Protein AF-A0A067MX50-F1 (afdb_monomer_lite)

Secondary structure (DSSP, 8-state):
--HHHHHHHHHHHHHHHTT--EEEEHHHHHHHTT--PPPSEEEEEESS--S-HHHHHHHHHHH-TTEEEEE-SSTT---EEEEEEEETTEEEEEEEE-TTGGGPPP--GGG-EEETTEEE--HHHHHHHHHHHHHHHHT-SSHHHHHHHHHHHHHHHHHHHHHHHTT--GGG-TTS-HHHHHHHHHHHHHHHHH-GGGHHHHHHTT---PPPP----------PPPS-------S--------------------------------------------------------------PPPPPP---PPPPP---------------------SHHHHHHHSS-----

Sequence (347 aa):
MDEVSYVARAAVAALSALGYDSCLVGGYACRLYGNSRTPEDVDIVVLNAHCSQEVIKARLVVQDSDFYLVPSKKLFATYKVLWYRLSPYKSCKVDLLQPGIMNIPDISTIHIRHIAGLPLMPFSIVLLLKLQAWTDHQIATESHLRMKQYTDSADIDRLLPLACGRNMKPCEEAYIPESFISAAKDRVRQYVTRFPTSAEHWRALGFDVPVPAPQPSIRVRVSRPAASVQATTAALSRLSVKESAQSSTKASASKGGARVLAVGAQGTKTASSSSGTPTTTKPAASVQAQMRKTRPRLKKPATAGGSPTKPTTAQKSPVVRTTSQGGNKTPTAGRLRELLQQGLLYE

Foldseek 3Di:
DDPQVVVLVLVCVLCVVVVWDKAWAPPVLLVLLPDPDDDQATEMETQPDPDDPQVSLVSSCVSDVQKDWADDPDPPDPDTWIWGHPDPVDIGTYHYHYDPVLPQHRFDQVQFDAGPNGTHDDLLSRLLSLLSQLVCLCPDPDVVSVVCNVVSLSSNVRSLVSCLVVQAASVPPVRGDVVSVVVSLVSVQVSCVVVVVSQVSCVSNVHDYDNPDPDPPPPPVPPDPPPDDDDDDPDDPDDDDDDDDDDDDDDDDDDDDDDDDDDDDDDDDDDDDDDDDDDDDDDDDDDDDDDDDDDDDDDDDDDDDDDDDDDDDDDDDDDDDDDDDDDDDDDDPPPVVVVVVPPPDDD

Radius of gyration: 32.7 Å; chains: 1; bounding box: 119×76×68 Å

Structure (mmCIF, N/CA/C/O backbone):
data_AF-A0A067MX50-F1
#
_entry.id   AF-A0A067MX50-F1
#
loop_
_atom_site.group_PDB
_atom_site.id
_atom_site.type_symbol
_atom_site.label_atom_id
_atom_site.label_alt_id
_atom_site.label_comp_id
_atom_site.label_asym_id
_atom_site.label_entity_id
_atom_site.label_seq_id
_atom_site.pdbx_PDB_ins_code
_atom_site.Cartn_x
_atom_site.Cartn_y
_atom_site.Cartn_z
_atom_site.occupancy
_atom_site.B_iso_or_equiv
_atom_site.auth_seq_id
_atom_site.auth_comp_id
_atom_site.auth_asym_id
_atom_site.auth_atom_id
_atom_site.pdbx_PDB_model_num
ATOM 1 N N . MET A 1 1 ? 4.112 -17.008 14.728 1.00 69.44 1 MET A N 1
ATOM 2 C CA . MET A 1 1 ? 3.333 -16.128 13.832 1.00 69.44 1 MET A CA 1
ATOM 3 C C . MET A 1 1 ? 3.825 -14.712 14.056 1.00 69.44 1 MET A C 1
ATOM 5 O O . MET A 1 1 ? 3.957 -14.354 15.218 1.00 69.44 1 MET A O 1
ATOM 9 N N . ASP A 1 2 ? 4.188 -13.959 13.012 1.00 93.56 2 ASP A N 1
ATOM 10 C CA . ASP A 1 2 ? 4.596 -12.561 13.216 1.00 93.56 2 ASP A CA 1
ATOM 11 C C . ASP A 1 2 ? 3.387 -11.678 13.569 1.00 93.56 2 ASP A C 1
ATOM 13 O O . ASP A 1 2 ? 2.246 -12.002 13.235 1.00 93.56 2 ASP A O 1
ATOM 17 N N . GLU A 1 3 ? 3.628 -10.599 14.310 1.00 96.44 3 GLU A N 1
ATOM 18 C CA . GLU A 1 3 ? 2.567 -9.761 14.886 1.00 96.44 3 GLU A CA 1
ATOM 19 C C . GLU A 1 3 ? 1.724 -9.063 13.818 1.00 96.44 3 GLU A C 1
ATOM 21 O O . GLU A 1 3 ? 0.511 -8.941 13.975 1.00 96.44 3 GLU A O 1
ATOM 26 N N . VAL A 1 4 ? 2.341 -8.659 12.704 1.00 97.38 4 VAL A N 1
ATOM 27 C CA . VAL A 1 4 ? 1.619 -8.052 11.579 1.00 97.38 4 VAL A CA 1
ATOM 28 C C . VAL A 1 4 ? 0.689 -9.076 10.929 1.00 97.38 4 VAL A C 1
ATOM 30 O O . VAL A 1 4 ? -0.443 -8.749 10.591 1.00 97.38 4 VAL A O 1
ATOM 33 N N . SER A 1 5 ? 1.102 -10.345 10.837 1.00 97.75 5 SER A N 1
ATOM 34 C CA . SER A 1 5 ? 0.233 -11.439 10.395 1.00 97.75 5 SER A CA 1
ATOM 35 C C . SER A 1 5 ? -0.971 -11.652 11.299 1.00 97.75 5 SER A C 1
ATOM 37 O O . SER A 1 5 ? -2.053 -11.980 10.806 1.00 97.75 5 SER A O 1
ATOM 39 N N . TYR A 1 6 ? -0.785 -11.495 12.610 1.00 97.94 6 TYR A N 1
ATOM 40 C CA . TYR A 1 6 ? -1.877 -11.580 13.572 1.00 97.94 6 TYR A CA 1
ATOM 41 C C . TYR A 1 6 ? -2.864 -10.423 13.373 1.00 97.94 6 TYR A C 1
ATOM 43 O O . TYR A 1 6 ? -4.051 -10.666 13.163 1.00 97.94 6 TYR A O 1
ATOM 51 N N . VAL A 1 7 ? -2.364 -9.183 13.314 1.00 98.56 7 VAL A N 1
ATOM 52 C CA . VAL A 1 7 ? -3.191 -7.981 13.096 1.00 98.56 7 VAL A CA 1
ATOM 53 C C . VAL A 1 7 ? -3.932 -8.039 11.762 1.00 98.56 7 VAL A C 1
ATOM 55 O O . VAL A 1 7 ? -5.121 -7.740 11.710 1.00 98.56 7 VAL A O 1
ATOM 58 N N . ALA A 1 8 ? -3.270 -8.476 10.688 1.00 98.62 8 ALA A N 1
ATOM 59 C CA . ALA A 1 8 ? -3.891 -8.613 9.374 1.00 98.62 8 ALA A CA 1
ATOM 60 C C . ALA A 1 8 ? -5.081 -9.583 9.399 1.00 98.62 8 ALA A C 1
ATOM 62 O O . ALA A 1 8 ? -6.127 -9.286 8.826 1.00 98.62 8 ALA A O 1
ATOM 63 N N . ARG A 1 9 ? -4.957 -10.721 10.096 1.00 98.62 9 ARG A N 1
ATOM 64 C CA . ARG A 1 9 ? -6.064 -11.680 10.244 1.00 98.62 9 ARG A CA 1
ATOM 65 C C . ARG A 1 9 ? -7.189 -11.132 11.099 1.00 98.62 9 ARG A C 1
ATOM 67 O O . ARG A 1 9 ? -8.338 -11.282 10.701 1.00 98.62 9 ARG A O 1
ATOM 74 N N . ALA A 1 10 ? -6.866 -10.490 12.220 1.00 98.56 10 ALA A N 1
ATOM 75 C CA . ALA A 1 10 ? -7.866 -9.862 13.077 1.00 98.56 10 ALA A CA 1
ATOM 76 C C . ALA A 1 10 ? -8.667 -8.802 12.304 1.00 98.56 10 ALA A C 1
ATOM 78 O O . ALA A 1 10 ? -9.894 -8.830 12.303 1.00 98.56 10 ALA A O 1
ATOM 79 N N . ALA A 1 11 ? -7.986 -7.930 11.555 1.00 98.69 11 ALA A N 1
ATOM 80 C CA . ALA A 1 11 ? -8.624 -6.881 10.765 1.00 98.69 11 ALA A CA 1
ATOM 81 C C . ALA A 1 11 ? -9.482 -7.429 9.616 1.00 98.69 11 ALA A C 1
ATOM 83 O O . ALA A 1 11 ? -10.622 -6.997 9.455 1.00 98.69 11 ALA A O 1
ATOM 84 N N . VAL A 1 12 ? -8.983 -8.409 8.853 1.00 98.75 12 VAL A N 1
ATOM 85 C CA . VAL A 1 12 ? -9.766 -9.062 7.789 1.00 98.75 12 VAL A CA 1
ATOM 86 C C . VAL A 1 12 ? -10.994 -9.774 8.363 1.00 98.75 12 VAL A C 1
ATOM 88 O O . VAL A 1 12 ? -12.089 -9.630 7.822 1.00 98.75 12 VAL A O 1
ATOM 91 N N . ALA A 1 13 ? -10.844 -10.504 9.472 1.00 98.69 13 ALA A N 1
ATOM 92 C CA . ALA A 1 13 ? -11.956 -11.194 10.119 1.00 98.69 13 ALA A CA 1
ATOM 93 C C . ALA A 1 13 ? -13.012 -10.208 10.644 1.00 98.69 13 ALA A C 1
ATOM 95 O O . ALA A 1 13 ? -14.204 -10.413 10.421 1.00 98.69 13 ALA A O 1
ATOM 96 N N . ALA A 1 14 ? -12.588 -9.112 11.281 1.00 98.62 14 ALA A N 1
ATOM 97 C CA . ALA A 1 14 ? -13.489 -8.080 11.786 1.00 98.62 14 ALA A CA 1
ATOM 98 C C . ALA A 1 14 ? -14.232 -7.348 10.654 1.00 98.62 14 ALA A C 1
ATOM 100 O O . ALA A 1 14 ? -15.436 -7.114 10.759 1.00 98.62 14 ALA A O 1
ATOM 101 N N . LEU A 1 15 ? -13.555 -7.035 9.542 1.00 98.69 15 LEU A N 1
ATOM 102 C CA . LEU A 1 15 ? -14.190 -6.457 8.352 1.00 98.69 15 LEU A CA 1
ATOM 103 C C . LEU A 1 15 ? -15.208 -7.419 7.727 1.00 98.69 15 LEU A C 1
ATOM 105 O O . LEU A 1 15 ? -16.326 -7.007 7.419 1.00 98.69 15 LEU A O 1
ATOM 109 N N . SER A 1 16 ? -14.854 -8.699 7.604 1.00 98.44 16 SER A N 1
ATOM 110 C CA . SER A 1 16 ? -15.756 -9.734 7.091 1.00 98.44 16 SER A CA 1
ATOM 111 C C . SER A 1 16 ? -16.993 -9.905 7.981 1.00 98.44 16 SER A C 1
ATOM 113 O O . SER A 1 16 ? -18.111 -9.954 7.471 1.00 98.44 16 SER A O 1
ATOM 115 N N . ALA A 1 17 ? -16.831 -9.885 9.310 1.00 98.44 17 ALA A N 1
ATOM 116 C CA . ALA A 1 17 ? -17.943 -9.939 10.264 1.00 98.44 17 ALA A CA 1
ATOM 117 C C . ALA A 1 17 ? -18.899 -8.734 10.152 1.00 98.44 17 ALA A C 1
ATOM 119 O O . ALA A 1 17 ? -20.084 -8.847 10.466 1.00 98.44 17 ALA A O 1
ATOM 120 N N . LEU A 1 18 ? -18.400 -7.590 9.676 1.00 98.38 18 LEU A N 1
ATOM 121 C CA . LEU A 1 18 ? -19.189 -6.393 9.379 1.00 98.38 18 LEU A CA 1
ATOM 122 C C . LEU A 1 18 ? -19.818 -6.404 7.973 1.00 98.38 18 LEU A C 1
ATOM 124 O O . LEU A 1 18 ? -20.509 -5.449 7.617 1.00 98.38 18 LEU A O 1
ATOM 128 N N . GLY A 1 19 ? -19.607 -7.465 7.188 1.00 98.12 19 GLY A N 1
ATOM 129 C CA . GLY A 1 19 ? -20.141 -7.620 5.833 1.00 98.12 19 GLY A CA 1
ATOM 130 C C . GLY A 1 19 ? -19.320 -6.927 4.744 1.00 98.12 19 GLY A C 1
ATOM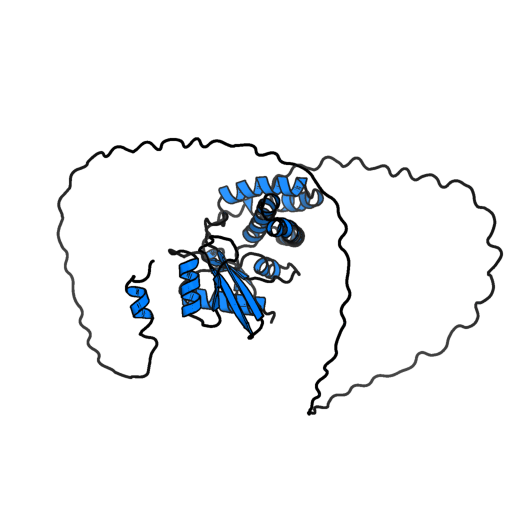 131 O O . GLY A 1 19 ? -19.832 -6.713 3.645 1.00 98.12 19 GLY A O 1
ATOM 132 N N . TYR A 1 20 ? -18.069 -6.555 5.029 1.00 98.62 20 TYR A N 1
ATOM 133 C CA . TYR A 1 20 ? -17.205 -5.922 4.039 1.00 98.62 20 TYR A CA 1
ATOM 134 C C . TYR A 1 20 ? -16.313 -6.924 3.309 1.00 98.62 20 TYR A C 1
ATOM 136 O O . TYR A 1 20 ? -15.608 -7.723 3.929 1.00 98.62 20 TYR A O 1
ATOM 144 N N . ASP A 1 21 ? -16.262 -6.782 1.988 1.00 98.50 21 ASP A N 1
ATOM 145 C CA . ASP A 1 21 ? -15.235 -7.389 1.154 1.00 98.50 21 ASP A CA 1
ATOM 146 C C . ASP A 1 21 ? -13.959 -6.562 1.273 1.00 98.50 21 ASP A C 1
ATOM 148 O O . ASP A 1 21 ? -13.965 -5.335 1.122 1.00 98.50 21 ASP A O 1
ATOM 152 N N . SER A 1 22 ? -12.846 -7.228 1.560 1.00 98.62 22 SER A N 1
ATOM 153 C CA . SER A 1 22 ? -11.571 -6.551 1.756 1.00 98.62 22 SER A CA 1
ATOM 154 C C . SER A 1 22 ? -10.394 -7.387 1.286 1.00 98.62 22 SER A C 1
ATOM 156 O O . SER A 1 22 ? -10.473 -8.612 1.194 1.00 98.62 22 SER A O 1
ATOM 158 N N . CYS A 1 23 ? -9.289 -6.719 0.974 1.00 98.81 23 CYS A N 1
ATOM 159 C CA . CYS A 1 23 ? -8.038 -7.380 0.636 1.00 98.81 23 CYS A CA 1
ATOM 160 C C . CYS A 1 23 ? -6.825 -6.564 1.088 1.00 98.81 23 CYS A C 1
ATOM 162 O O . CYS A 1 23 ? -6.862 -5.336 1.169 1.00 98.81 23 CYS A O 1
ATOM 164 N N . LEU A 1 24 ? -5.739 -7.266 1.396 1.00 98.81 24 LEU A N 1
ATOM 165 C CA . LEU A 1 24 ? -4.475 -6.680 1.818 1.00 98.81 24 LEU A CA 1
ATOM 166 C C . LEU A 1 24 ? -3.751 -6.027 0.643 1.00 98.81 24 LEU A C 1
ATOM 168 O O . LEU A 1 24 ? -3.678 -6.594 -0.454 1.00 98.81 24 LEU A O 1
ATOM 172 N N . VAL A 1 25 ? -3.143 -4.874 0.917 1.00 98.62 25 VAL A N 1
ATOM 173 C CA . VAL A 1 25 ? -2.222 -4.172 0.016 1.00 98.62 25 VAL A CA 1
ATOM 174 C C . VAL A 1 25 ? -0.925 -3.818 0.752 1.00 98.62 25 VAL A C 1
ATOM 176 O O . VAL A 1 25 ? -0.643 -4.333 1.837 1.00 98.62 25 VAL A O 1
ATOM 179 N N . GLY A 1 26 ? -0.093 -2.979 0.133 1.00 97.94 26 GLY A N 1
ATOM 180 C CA . GLY A 1 26 ? 1.022 -2.338 0.822 1.00 97.94 26 GLY A CA 1
ATOM 181 C C . GLY A 1 26 ? 2.112 -3.305 1.281 1.00 97.94 26 GLY A C 1
ATOM 182 O O . GLY A 1 26 ? 2.369 -4.329 0.644 1.00 97.94 26 GLY A O 1
ATOM 183 N N . GLY A 1 27 ? 2.808 -2.950 2.364 1.00 97.94 27 GLY A N 1
ATOM 184 C CA . GLY A 1 27 ? 4.031 -3.644 2.787 1.00 97.94 27 GLY A CA 1
ATOM 185 C C . GLY A 1 27 ? 3.815 -5.118 3.142 1.00 97.94 27 GLY A C 1
ATOM 186 O O . GLY A 1 27 ? 4.624 -5.973 2.774 1.00 97.94 27 GLY A O 1
ATOM 187 N N . TYR A 1 28 ? 2.705 -5.432 3.813 1.00 98.38 28 TYR A N 1
ATOM 188 C CA . TYR A 1 28 ? 2.385 -6.808 4.192 1.00 98.38 28 TYR A CA 1
ATOM 189 C C . TYR A 1 28 ? 1.954 -7.669 3.002 1.00 98.38 28 TYR A C 1
ATOM 191 O O . TYR A 1 28 ? 2.392 -8.818 2.903 1.00 98.38 28 TYR A O 1
ATOM 199 N N . ALA A 1 29 ? 1.227 -7.111 2.027 1.00 98.50 29 ALA A N 1
ATOM 200 C CA . ALA A 1 29 ? 0.977 -7.814 0.769 1.00 98.50 29 ALA A CA 1
ATOM 201 C C . ALA A 1 29 ? 2.285 -8.098 0.008 1.00 98.50 29 ALA A C 1
ATOM 203 O O . ALA A 1 29 ? 2.489 -9.219 -0.457 1.00 98.50 29 ALA A O 1
ATOM 204 N N . CYS A 1 30 ? 3.215 -7.134 -0.064 1.00 98.62 30 CYS A N 1
ATOM 205 C CA . CYS A 1 30 ? 4.532 -7.359 -0.672 1.00 98.62 30 CYS A CA 1
ATOM 206 C C . CYS A 1 30 ? 5.273 -8.530 -0.011 1.00 98.62 30 CYS A C 1
ATOM 208 O O . CYS A 1 30 ? 5.852 -9.362 -0.714 1.00 98.62 30 CYS A O 1
ATOM 210 N N . ARG A 1 31 ? 5.234 -8.615 1.327 1.00 98.19 31 ARG A N 1
ATOM 211 C CA . ARG A 1 31 ? 5.846 -9.716 2.081 1.00 98.19 31 ARG A CA 1
ATOM 212 C C . ARG A 1 31 ? 5.253 -11.066 1.698 1.00 98.19 31 ARG A C 1
ATOM 214 O O . ARG A 1 31 ? 5.995 -11.991 1.383 1.00 98.19 31 ARG A O 1
ATOM 221 N N . LEU A 1 32 ? 3.926 -11.165 1.661 1.00 98.25 32 LEU A N 1
ATOM 222 C CA . LEU A 1 32 ? 3.236 -12.395 1.264 1.00 98.25 32 LEU A CA 1
ATOM 223 C C . LEU A 1 32 ? 3.518 -12.796 -0.195 1.00 98.25 32 LEU A C 1
ATOM 225 O O . LEU A 1 32 ? 3.507 -13.984 -0.507 1.00 98.25 32 LEU A O 1
ATOM 229 N N . TYR A 1 33 ? 3.843 -11.842 -1.074 1.00 98.50 33 TYR A N 1
ATOM 230 C CA . TYR A 1 33 ? 4.286 -12.133 -2.441 1.00 98.50 33 TYR A CA 1
ATOM 231 C C . TYR A 1 33 ? 5.752 -12.570 -2.570 1.00 98.50 33 TYR A C 1
ATOM 233 O O . TYR A 1 33 ? 6.138 -12.996 -3.665 1.00 98.50 33 TYR A O 1
ATOM 241 N N . GLY A 1 34 ? 6.537 -12.527 -1.489 1.00 98.06 34 GLY A N 1
ATOM 242 C CA . GLY A 1 34 ? 7.925 -12.999 -1.440 1.00 98.06 34 GLY A CA 1
ATOM 243 C C . GLY A 1 34 ? 8.963 -11.934 -1.077 1.00 98.06 34 GLY A C 1
ATOM 244 O O . GLY A 1 34 ? 10.155 -12.233 -1.076 1.00 98.06 34 GLY A O 1
ATOM 245 N N . ASN A 1 35 ? 8.559 -10.699 -0.762 1.00 97.62 35 ASN A N 1
ATOM 246 C CA . ASN A 1 35 ? 9.491 -9.689 -0.258 1.00 97.62 35 ASN A CA 1
ATOM 247 C C . ASN A 1 35 ? 9.917 -10.036 1.185 1.00 97.62 35 ASN A C 1
ATOM 249 O O . ASN A 1 35 ? 9.084 -10.258 2.058 1.00 97.62 35 ASN A O 1
ATOM 253 N N . SER A 1 36 ? 11.219 -10.072 1.463 1.00 96.31 36 SER A N 1
ATOM 254 C CA . SER A 1 36 ? 11.743 -10.448 2.783 1.00 96.31 36 SER A CA 1
ATOM 255 C C . SER A 1 36 ? 11.615 -9.354 3.849 1.00 96.31 36 SER A C 1
ATOM 257 O O . SER A 1 36 ? 11.836 -9.625 5.031 1.00 96.31 36 SER A O 1
ATOM 259 N N . ARG A 1 37 ? 11.255 -8.120 3.468 1.00 95.75 37 ARG A N 1
ATOM 260 C CA . ARG A 1 37 ? 11.089 -7.012 4.413 1.00 95.75 37 ARG A CA 1
ATOM 261 C C . ARG A 1 37 ? 9.972 -7.308 5.420 1.00 95.75 37 ARG A C 1
ATOM 263 O O . ARG A 1 37 ? 8.918 -7.850 5.085 1.00 95.75 37 ARG A O 1
ATOM 270 N N . THR A 1 38 ? 10.194 -6.911 6.668 1.00 96.00 38 THR A N 1
ATOM 271 C CA . THR A 1 38 ? 9.154 -6.907 7.701 1.00 96.00 38 THR A CA 1
ATOM 272 C C . THR A 1 38 ? 8.426 -5.558 7.658 1.00 96.00 38 THR A C 1
ATOM 274 O O . THR A 1 38 ? 9.075 -4.530 7.850 1.00 96.00 38 THR A O 1
ATOM 277 N N . PRO A 1 39 ? 7.124 -5.521 7.335 1.00 96.81 39 PRO A N 1
ATOM 278 C CA . PRO A 1 39 ? 6.321 -4.302 7.423 1.00 96.81 39 PRO A CA 1
ATOM 279 C C . PRO A 1 39 ? 6.007 -3.950 8.881 1.00 96.81 39 PRO A C 1
ATOM 281 O O . PRO A 1 39 ? 6.126 -4.795 9.764 1.00 96.81 39 PRO A O 1
ATOM 284 N N . GLU A 1 40 ? 5.607 -2.704 9.116 1.00 96.69 40 GLU A N 1
ATOM 285 C CA . GLU A 1 40 ? 5.267 -2.181 10.450 1.00 96.69 40 GLU A CA 1
ATOM 286 C C . GLU A 1 40 ? 3.751 -1.973 10.622 1.00 96.69 40 GLU A C 1
ATOM 288 O O . GLU A 1 40 ? 3.241 -1.900 11.742 1.00 96.69 40 GLU A O 1
ATOM 293 N N . ASP A 1 41 ? 3.032 -1.903 9.505 1.00 97.88 41 ASP A N 1
ATOM 294 C CA . ASP A 1 41 ? 1.614 -1.601 9.384 1.00 97.88 41 ASP A CA 1
ATOM 295 C C . ASP A 1 41 ? 0.890 -2.603 8.469 1.00 97.88 41 ASP A C 1
ATOM 297 O O . ASP A 1 41 ? 1.496 -3.408 7.749 1.00 97.88 41 ASP A O 1
ATOM 301 N N . VAL A 1 42 ? -0.440 -2.575 8.552 1.00 98.62 42 VAL A N 1
ATOM 302 C CA . VAL A 1 42 ? -1.346 -3.348 7.701 1.00 98.62 42 VAL A CA 1
ATOM 303 C C . VAL A 1 42 ? -2.179 -2.384 6.866 1.00 98.62 42 VAL A C 1
ATOM 305 O O . VAL A 1 42 ? -2.992 -1.642 7.411 1.00 98.62 42 VAL A O 1
ATOM 308 N N . ASP A 1 43 ? -2.029 -2.443 5.545 1.00 98.69 43 ASP A N 1
ATOM 309 C CA . ASP A 1 43 ? -2.871 -1.711 4.600 1.00 98.69 43 ASP A CA 1
ATOM 310 C C . ASP A 1 43 ? -3.971 -2.629 4.045 1.00 98.69 43 ASP A C 1
ATOM 312 O O . ASP A 1 43 ? -3.685 -3.716 3.529 1.00 98.69 43 ASP A O 1
ATOM 316 N N . ILE A 1 44 ? -5.230 -2.196 4.112 1.00 98.81 44 ILE A N 1
ATOM 317 C CA . ILE A 1 44 ? -6.392 -2.961 3.643 1.00 98.81 44 ILE A CA 1
ATOM 318 C C . ILE A 1 44 ? -7.244 -2.092 2.729 1.00 98.81 44 ILE A C 1
ATOM 320 O O . ILE A 1 44 ? -7.653 -1.001 3.115 1.00 98.81 44 ILE A O 1
ATOM 324 N N . VAL A 1 45 ? -7.579 -2.592 1.542 1.00 98.75 45 VAL A N 1
ATOM 325 C CA . VAL A 1 45 ? -8.604 -1.988 0.684 1.00 98.75 45 VAL A CA 1
ATOM 326 C C . VAL A 1 45 ? -9.950 -2.628 0.997 1.00 98.75 45 VAL A C 1
ATOM 328 O O . VAL A 1 45 ? -10.084 -3.849 0.929 1.00 98.75 45 VAL A O 1
ATOM 331 N N . VAL A 1 46 ? -10.941 -1.798 1.318 1.00 98.62 46 VAL A N 1
ATOM 332 C CA . VAL A 1 46 ? -12.340 -2.196 1.500 1.00 98.62 46 VAL A CA 1
ATOM 333 C C . VAL A 1 46 ? -13.096 -1.917 0.201 1.00 98.62 46 VAL A C 1
ATOM 335 O O . VAL A 1 46 ? -13.210 -0.762 -0.205 1.00 98.62 46 VAL A O 1
ATOM 338 N N . LEU A 1 47 ? -13.571 -2.971 -0.464 1.00 97.88 47 LEU A N 1
ATOM 339 C CA . LEU A 1 47 ? -14.031 -2.923 -1.858 1.00 97.88 47 LEU A CA 1
ATOM 340 C C . LEU A 1 47 ? -15.504 -2.523 -1.990 1.00 97.88 47 LEU A C 1
ATOM 342 O O . LEU A 1 47 ? -15.853 -1.713 -2.837 1.00 97.88 47 LEU A O 1
ATOM 346 N N . ASN A 1 48 ? -16.372 -3.040 -1.122 1.00 96.69 48 ASN A N 1
ATOM 347 C CA . ASN A 1 48 ? -17.828 -2.879 -1.220 1.00 96.69 48 ASN A CA 1
ATOM 348 C C . ASN A 1 48 ? -18.392 -1.834 -0.232 1.00 96.69 48 ASN A C 1
ATOM 350 O O . ASN A 1 48 ? -19.530 -1.926 0.229 1.00 96.69 48 ASN A O 1
ATOM 354 N N . ALA A 1 49 ? -17.583 -0.845 0.152 1.00 95.62 49 ALA A N 1
ATOM 355 C CA . ALA A 1 49 ? -17.981 0.139 1.150 1.00 95.62 49 ALA A CA 1
ATOM 356 C C . ALA A 1 49 ? -18.755 1.320 0.542 1.00 95.62 49 ALA A C 1
ATOM 358 O O . ALA A 1 49 ? -18.246 2.048 -0.304 1.00 95.62 49 ALA A O 1
ATOM 359 N N . HIS A 1 50 ? -19.952 1.577 1.074 1.00 95.56 50 HIS A N 1
ATOM 360 C CA . HIS A 1 50 ? -20.799 2.728 0.716 1.00 95.56 50 HIS A CA 1
ATOM 361 C C . HIS A 1 50 ? -20.753 3.868 1.747 1.00 95.56 50 HIS A C 1
ATOM 363 O O . HIS A 1 50 ? -21.578 4.779 1.726 1.00 95.56 50 HIS A O 1
ATOM 369 N N . CYS A 1 51 ? -19.813 3.807 2.687 1.00 97.25 51 CYS A N 1
ATOM 370 C CA . CYS A 1 51 ? -19.600 4.817 3.717 1.00 97.25 51 CYS A CA 1
ATOM 371 C C . CYS A 1 51 ? -18.129 5.248 3.754 1.00 97.25 51 CYS A C 1
ATOM 373 O O . CYS A 1 51 ? -17.273 4.656 3.094 1.00 97.25 51 CYS A O 1
ATOM 375 N N . SER A 1 52 ? -17.831 6.309 4.504 1.00 97.25 52 SER A N 1
ATOM 376 C CA . SER A 1 52 ? -16.465 6.818 4.622 1.00 97.25 52 SER A CA 1
ATOM 377 C C . SER A 1 52 ? -15.575 5.897 5.462 1.00 97.25 52 SER A C 1
ATOM 379 O O . SER A 1 52 ? -16.051 5.183 6.349 1.00 97.25 52 SER A O 1
ATOM 381 N N . GLN A 1 53 ? -14.258 5.984 5.250 1.00 97.62 53 GLN A N 1
ATOM 382 C CA . GLN A 1 53 ? -13.261 5.273 6.060 1.00 97.62 53 GLN A CA 1
ATOM 383 C C . GLN A 1 53 ? -13.462 5.487 7.567 1.00 97.62 53 GLN A C 1
ATOM 385 O O . GLN A 1 53 ? -13.338 4.541 8.336 1.00 97.62 53 GLN A O 1
ATOM 390 N N . GLU A 1 54 ? -13.811 6.702 8.005 1.00 97.94 54 GLU A N 1
ATOM 391 C CA . GLU A 1 54 ? -14.034 7.004 9.427 1.00 97.94 54 GLU A CA 1
ATOM 392 C C . GLU A 1 54 ? -15.235 6.241 10.010 1.00 97.94 54 GLU A C 1
ATOM 394 O O . GLU A 1 54 ? -15.170 5.773 11.147 1.00 97.94 54 GLU A O 1
ATOM 399 N N . VAL A 1 55 ? -16.299 6.031 9.224 1.00 98.25 55 VAL A N 1
ATOM 400 C CA . VAL A 1 55 ? -17.451 5.214 9.644 1.00 98.25 55 VAL A CA 1
ATOM 401 C C . VAL A 1 55 ? -17.058 3.741 9.760 1.00 98.25 55 VAL A C 1
ATOM 403 O O . VAL A 1 55 ? -17.440 3.080 10.726 1.00 98.25 55 VAL A O 1
ATOM 406 N N . ILE A 1 56 ? -16.269 3.217 8.817 1.00 98.50 56 ILE A N 1
ATOM 407 C CA . ILE A 1 56 ? -15.779 1.829 8.867 1.00 98.50 56 ILE A CA 1
ATOM 408 C C . ILE A 1 56 ? -14.886 1.625 10.095 1.00 98.50 56 ILE A C 1
ATOM 410 O O . ILE A 1 56 ? -15.082 0.674 10.849 1.00 98.50 56 ILE A O 1
ATOM 414 N N . LYS A 1 57 ? -13.957 2.555 10.345 1.00 98.62 57 LYS A N 1
ATOM 415 C CA . LYS A 1 57 ? -13.091 2.559 11.531 1.00 98.62 57 LYS A CA 1
ATOM 416 C C . LYS A 1 57 ? -13.900 2.546 12.829 1.00 98.62 57 LYS A C 1
ATOM 418 O O . LYS A 1 57 ? -13.613 1.745 13.712 1.00 98.62 57 LYS A O 1
ATOM 423 N N . ALA A 1 58 ? -14.925 3.392 12.938 1.00 98.56 58 ALA A N 1
ATOM 424 C CA . ALA A 1 58 ? -15.795 3.423 14.112 1.00 98.56 58 ALA A CA 1
ATOM 425 C C . ALA A 1 58 ? -16.532 2.088 14.321 1.00 98.56 58 ALA A C 1
ATOM 427 O O . ALA A 1 58 ? -16.605 1.597 15.446 1.00 98.56 58 ALA A O 1
ATOM 428 N N . ARG A 1 59 ? -17.019 1.463 13.240 1.00 98.56 59 ARG A N 1
ATOM 429 C CA . ARG A 1 59 ? -17.654 0.136 13.302 1.00 98.56 59 ARG A CA 1
ATOM 430 C C . ARG A 1 59 ? -16.682 -0.956 13.752 1.00 98.56 59 ARG A C 1
ATOM 432 O O . ARG A 1 59 ? -17.089 -1.805 14.534 1.00 98.56 59 ARG A O 1
ATOM 439 N N . LEU A 1 60 ? -15.418 -0.919 13.322 1.00 98.56 60 LEU A N 1
ATOM 440 C CA . LEU A 1 60 ? -14.399 -1.874 13.779 1.00 98.56 60 LEU A CA 1
ATOM 441 C C . LEU A 1 60 ? -14.127 -1.766 15.282 1.00 98.56 60 LEU A C 1
ATOM 443 O O . LEU A 1 60 ? -14.103 -2.788 15.952 1.00 98.56 60 LEU A O 1
ATOM 447 N N . VAL A 1 61 ? -13.997 -0.549 15.820 1.00 98.69 61 VAL A N 1
ATOM 448 C CA . VAL A 1 61 ? -13.805 -0.334 17.270 1.00 98.69 61 VAL A CA 1
ATOM 449 C C . VAL A 1 61 ? -14.993 -0.847 18.087 1.00 98.69 61 VAL A C 1
ATOM 451 O O . VAL A 1 61 ? -14.821 -1.357 19.189 1.00 98.69 61 VAL A O 1
ATOM 454 N N . VAL A 1 62 ? -16.211 -0.709 17.557 1.00 98.31 62 VAL A N 1
ATOM 455 C CA . VAL A 1 62 ? -17.420 -1.257 18.191 1.00 98.31 62 VAL A CA 1
ATOM 456 C C . VAL A 1 62 ? -17.450 -2.786 18.119 1.00 98.31 62 VAL A C 1
ATOM 458 O O . VAL A 1 62 ? -17.891 -3.431 19.067 1.00 98.31 62 VAL A O 1
ATOM 461 N N . GLN A 1 63 ? -17.012 -3.357 16.996 1.00 98.06 63 GLN A N 1
ATOM 462 C CA . GLN A 1 63 ? -17.008 -4.798 16.754 1.00 98.06 63 GLN A CA 1
ATOM 463 C C . GLN A 1 63 ? -15.957 -5.531 17.598 1.00 98.06 63 GLN A C 1
ATOM 465 O O . GLN A 1 63 ? -16.206 -6.655 18.029 1.00 98.06 63 GLN A O 1
ATOM 470 N N . ASP A 1 64 ? -14.793 -4.917 17.807 1.00 98.19 64 ASP A N 1
ATOM 471 C CA . ASP A 1 64 ? -13.660 -5.513 18.505 1.00 98.19 64 ASP A CA 1
ATOM 472 C C . ASP A 1 64 ? -12.880 -4.432 19.280 1.00 98.19 64 ASP A C 1
ATOM 474 O O . ASP A 1 64 ? -12.324 -3.491 18.709 1.00 98.19 64 ASP A O 1
ATOM 478 N N . SER A 1 65 ? -12.840 -4.586 20.609 1.00 98.06 65 SER A N 1
ATOM 479 C CA . SER A 1 65 ? -12.244 -3.635 21.558 1.00 98.06 65 SER A CA 1
ATOM 480 C C . SER A 1 65 ? -10.712 -3.560 21.528 1.00 98.06 65 SER A C 1
ATOM 482 O O . SER A 1 65 ? -10.121 -2.697 22.195 1.00 98.06 65 SER A O 1
ATOM 484 N N . ASP A 1 66 ? -10.054 -4.460 20.793 1.00 98.50 66 ASP A N 1
ATOM 485 C CA . ASP A 1 66 ? -8.620 -4.360 20.524 1.00 98.50 66 ASP A CA 1
ATOM 486 C C . ASP A 1 66 ? -8.315 -3.335 19.430 1.00 98.50 66 ASP A C 1
ATOM 488 O O . ASP A 1 66 ? -7.205 -2.791 19.391 1.00 98.50 66 ASP A O 1
ATOM 492 N N . PHE A 1 67 ? -9.303 -2.976 18.605 1.00 98.75 67 PHE A N 1
ATOM 493 C CA . PHE A 1 67 ? -9.208 -1.805 17.745 1.00 98.75 67 PHE A CA 1
ATOM 494 C C . PHE A 1 67 ? -9.482 -0.524 18.527 1.00 98.75 67 PHE A C 1
ATOM 496 O O . PHE A 1 67 ? -10.396 -0.431 19.345 1.00 98.75 67 PHE A O 1
ATOM 503 N N . TYR A 1 68 ? -8.710 0.517 18.234 1.00 98.69 68 TYR A N 1
ATOM 504 C CA . TYR A 1 68 ? -8.922 1.841 18.804 1.00 98.69 68 TYR A CA 1
ATOM 505 C C . TYR A 1 68 ? -8.466 2.945 17.849 1.00 98.69 68 TYR A C 1
ATOM 507 O O . TYR A 1 68 ? -7.700 2.722 16.909 1.00 98.69 68 TYR A O 1
ATOM 515 N N . LEU A 1 69 ? -8.962 4.160 18.087 1.00 98.69 69 LEU A N 1
ATOM 516 C CA . LEU A 1 69 ? -8.696 5.319 17.242 1.00 98.69 69 LEU A CA 1
ATOM 517 C C . LEU A 1 69 ? -7.801 6.329 17.949 1.00 98.69 69 LEU A C 1
ATOM 519 O O . LEU A 1 69 ? -8.055 6.711 19.089 1.00 98.69 69 LEU A O 1
ATOM 523 N N . VAL A 1 70 ? -6.790 6.807 17.230 1.00 98.38 70 VAL A N 1
ATOM 524 C CA . VAL A 1 70 ? -5.868 7.850 17.688 1.00 98.38 70 VAL A CA 1
ATOM 525 C C . VAL A 1 70 ? -6.042 9.085 16.799 1.00 98.38 70 VAL A C 1
ATOM 527 O O . VAL A 1 70 ? -5.946 8.952 15.576 1.00 98.38 70 VAL A O 1
ATOM 530 N N . PRO A 1 71 ? -6.299 10.284 17.354 1.00 97.94 71 PRO A N 1
ATOM 531 C CA . PRO A 1 71 ? -6.363 11.517 16.569 1.00 97.94 71 PRO A CA 1
ATOM 532 C C . PRO A 1 71 ? -5.092 11.757 15.743 1.00 97.94 71 PRO A C 1
ATOM 534 O O . PRO A 1 71 ? -3.983 11.446 16.187 1.00 97.94 71 PRO A O 1
ATOM 537 N N . SER A 1 72 ? -5.237 12.320 14.539 1.00 95.75 72 SER A N 1
ATOM 538 C CA . SER A 1 72 ? -4.079 12.687 13.721 1.00 95.75 72 SER A CA 1
ATOM 539 C C . SER A 1 72 ? -3.227 13.767 14.396 1.00 95.75 72 SER A C 1
ATOM 541 O O . SER A 1 72 ? -3.740 14.685 15.031 1.00 95.75 72 SER A O 1
ATOM 543 N N . LYS A 1 73 ? -1.904 13.685 14.211 1.00 94.31 73 LYS A N 1
ATOM 544 C CA . LYS A 1 73 ? -0.954 14.721 14.653 1.00 94.31 73 LYS A CA 1
ATOM 545 C C . LYS A 1 73 ? -0.938 15.945 13.730 1.00 94.31 73 LYS A C 1
ATOM 547 O O . LYS A 1 73 ? -0.337 16.960 14.071 1.00 94.31 73 LYS A O 1
ATOM 552 N N . LYS A 1 74 ? -1.535 15.844 12.538 1.00 91.75 74 LYS A N 1
ATOM 553 C CA . LYS A 1 74 ? -1.556 16.932 11.559 1.00 91.75 74 LYS A CA 1
ATOM 554 C C . LYS A 1 74 ? -2.541 18.005 12.016 1.00 91.75 74 LYS A C 1
ATOM 556 O O . LYS A 1 74 ? -3.700 17.708 12.290 1.00 91.75 74 LYS A O 1
ATOM 561 N N . LEU A 1 75 ? -2.080 19.254 12.075 1.00 93.81 75 LEU A N 1
ATOM 562 C CA . LEU A 1 75 ? -2.929 20.385 12.446 1.00 93.81 75 LEU A CA 1
ATOM 563 C C . LEU A 1 75 ? -4.164 20.433 11.538 1.00 93.81 75 LEU A C 1
ATOM 565 O O . LEU A 1 75 ? -4.040 20.331 10.317 1.00 93.81 75 LEU A O 1
ATOM 569 N N . PHE A 1 76 ? -5.339 20.575 12.155 1.00 94.62 76 PHE A N 1
ATOM 570 C CA . PHE A 1 76 ? -6.652 20.624 11.495 1.00 94.62 76 PHE A CA 1
ATOM 571 C C . PHE A 1 76 ? -7.082 19.346 10.761 1.00 94.62 76 PHE A C 1
ATOM 573 O O . PHE A 1 76 ? -8.111 19.348 10.086 1.00 94.62 76 PHE A O 1
ATOM 580 N N . ALA A 1 77 ? -6.339 18.244 10.884 1.00 94.31 77 ALA A N 1
ATOM 581 C CA . ALA A 1 77 ? -6.806 16.967 10.373 1.00 94.31 77 ALA A CA 1
ATOM 582 C C . ALA A 1 77 ? -7.947 16.438 11.249 1.00 94.31 77 ALA A C 1
ATOM 584 O O . ALA A 1 77 ? -7.788 16.249 12.452 1.00 94.31 77 ALA A O 1
ATOM 585 N N . THR A 1 78 ? -9.090 16.168 10.624 1.00 95.69 78 THR A N 1
ATOM 586 C CA . THR A 1 78 ? -10.278 15.613 11.288 1.00 95.69 78 THR A CA 1
ATOM 587 C C . THR A 1 78 ? -10.292 14.084 11.311 1.00 95.69 78 THR A C 1
ATOM 589 O O . THR A 1 78 ? -11.106 13.489 12.012 1.00 95.69 78 THR A O 1
ATOM 592 N N . TYR A 1 79 ? -9.395 13.436 10.562 1.00 96.00 79 TYR A N 1
ATOM 593 C CA . TYR A 1 79 ? -9.325 11.979 10.489 1.00 96.00 79 TYR A CA 1
ATOM 594 C C . TYR A 1 79 ? -8.627 11.371 11.711 1.00 96.00 79 TYR A C 1
ATOM 596 O O . TYR A 1 79 ? -7.717 11.967 12.303 1.00 96.00 79 TYR A O 1
ATOM 604 N N . LYS A 1 80 ? -9.012 10.137 12.050 1.00 97.81 80 LYS A N 1
ATOM 605 C CA . LYS A 1 80 ? -8.353 9.330 13.081 1.00 97.81 80 LYS A CA 1
ATOM 606 C C . LYS A 1 80 ? -7.591 8.165 12.455 1.00 97.81 80 LYS A C 1
ATOM 608 O O . LYS A 1 80 ? -7.960 7.618 11.415 1.00 97.81 80 LYS A O 1
ATOM 613 N N . VAL A 1 81 ? -6.494 7.783 13.095 1.00 98.12 81 VAL A N 1
ATOM 614 C CA . VAL A 1 81 ? -5.686 6.622 12.718 1.00 98.12 81 VAL A CA 1
ATOM 615 C C . VAL A 1 81 ? -6.205 5.413 13.483 1.00 98.12 81 VAL A C 1
ATOM 617 O O . VAL A 1 81 ? -6.350 5.480 14.705 1.00 98.12 81 VAL A O 1
ATOM 620 N N . LEU A 1 82 ? -6.489 4.326 12.770 1.00 98.75 82 LEU A N 1
ATOM 621 C CA . LEU A 1 82 ? -6.907 3.065 13.369 1.00 98.75 82 LEU A CA 1
ATOM 622 C C . LEU A 1 82 ? -5.669 2.272 13.800 1.00 98.75 82 LEU A C 1
ATOM 624 O O . LEU A 1 82 ? -4.711 2.115 13.042 1.00 98.75 82 LEU A O 1
ATOM 628 N N . TRP A 1 83 ? -5.701 1.787 15.032 1.00 98.75 83 TRP A N 1
ATOM 629 C CA . TRP A 1 83 ? -4.662 0.958 15.624 1.00 98.75 83 TRP A CA 1
ATOM 630 C C . TRP A 1 83 ? -5.277 -0.322 16.169 1.00 98.75 83 TRP A C 1
ATOM 632 O O . TRP A 1 83 ? -6.415 -0.316 16.634 1.00 98.75 83 TRP A O 1
ATOM 642 N N . TYR A 1 84 ? -4.498 -1.397 16.141 1.00 98.69 84 TYR A N 1
ATOM 643 C CA . TYR A 1 84 ? -4.821 -2.667 16.773 1.00 98.69 84 TYR A CA 1
ATOM 644 C C . TYR A 1 84 ? -3.868 -2.920 17.940 1.00 98.69 84 TYR A C 1
ATOM 646 O O . TYR A 1 84 ? -2.645 -2.827 17.779 1.00 98.69 84 TYR A O 1
ATOM 654 N N . ARG A 1 85 ? -4.417 -3.224 19.115 1.00 98.56 85 ARG A N 1
ATOM 655 C CA . ARG A 1 85 ? -3.661 -3.489 20.340 1.00 98.56 85 ARG A CA 1
ATOM 656 C C . ARG A 1 85 ? -3.122 -4.921 20.321 1.00 98.56 85 ARG A C 1
ATOM 658 O O . ARG A 1 85 ? -3.881 -5.876 20.363 1.00 98.56 85 ARG A O 1
ATOM 665 N N . LEU A 1 86 ? -1.798 -5.067 20.292 1.00 97.62 86 LEU A N 1
ATOM 666 C CA . LEU A 1 86 ? -1.120 -6.367 20.410 1.00 97.62 86 LEU A CA 1
ATOM 667 C C . LEU A 1 86 ? -0.819 -6.709 21.874 1.00 97.62 86 LEU A C 1
ATOM 669 O O . LEU A 1 86 ? -0.863 -7.865 22.281 1.00 97.62 86 LEU A O 1
ATOM 673 N N . SER A 1 87 ? -0.471 -5.693 22.663 1.00 96.81 87 SER A N 1
ATOM 674 C CA . SER A 1 87 ? -0.227 -5.778 24.102 1.00 96.81 87 SER A CA 1
ATOM 675 C C . SER A 1 87 ? -0.430 -4.394 24.740 1.00 96.81 87 SER A C 1
ATOM 677 O O . SER A 1 87 ? -0.616 -3.413 24.015 1.00 96.81 87 SER A O 1
ATOM 679 N N . PRO A 1 88 ? -0.359 -4.247 26.077 1.00 96.12 88 PRO A N 1
ATOM 680 C CA . PRO A 1 88 ? -0.491 -2.939 26.730 1.00 96.12 88 PRO A CA 1
ATOM 681 C C . PRO A 1 88 ? 0.509 -1.872 26.253 1.00 96.12 88 PRO A C 1
ATOM 683 O O . PRO A 1 88 ? 0.235 -0.682 26.376 1.00 96.12 88 PRO A O 1
ATOM 686 N N . TYR A 1 89 ? 1.651 -2.286 25.697 1.00 96.62 89 TYR A N 1
ATOM 687 C CA . TYR A 1 89 ? 2.736 -1.392 25.273 1.00 96.62 89 TYR A CA 1
ATOM 688 C C . TYR A 1 89 ? 3.028 -1.468 23.774 1.00 96.62 89 TYR A C 1
ATOM 690 O O . TYR A 1 89 ? 3.996 -0.869 23.305 1.00 96.62 89 TYR A O 1
ATOM 698 N N . LYS A 1 90 ? 2.232 -2.232 23.018 1.00 97.50 90 LYS A N 1
ATOM 699 C CA . LYS A 1 90 ? 2.495 -2.494 21.608 1.00 97.50 90 LYS A CA 1
ATOM 700 C C . LYS A 1 90 ? 1.218 -2.508 20.794 1.00 97.50 90 LYS A C 1
ATOM 702 O O . LYS A 1 90 ? 0.254 -3.193 21.133 1.00 97.50 90 LYS A O 1
ATOM 707 N N . SER A 1 91 ? 1.275 -1.819 19.666 1.00 98.12 91 SER A N 1
ATOM 708 C CA . SER A 1 91 ? 0.173 -1.731 18.722 1.00 98.12 91 SER A CA 1
ATOM 709 C C . SER A 1 91 ? 0.694 -1.722 17.297 1.00 98.12 91 SER A C 1
ATOM 711 O O . SER A 1 91 ? 1.833 -1.329 17.047 1.00 98.12 91 SER A O 1
ATOM 713 N N . CYS A 1 92 ? -0.155 -2.136 16.368 1.00 98.44 92 CYS A N 1
ATOM 714 C CA . CYS A 1 92 ? 0.110 -2.076 14.938 1.00 98.44 92 CYS A CA 1
ATOM 715 C C . CYS A 1 92 ? -0.898 -1.131 14.288 1.00 98.44 92 CYS A C 1
ATOM 717 O O . CYS A 1 92 ? -2.080 -1.124 14.646 1.00 98.44 92 CYS A O 1
ATOM 719 N N . LYS A 1 93 ? -0.422 -0.297 13.366 1.00 98.44 93 LYS A N 1
ATOM 720 C CA . LYS A 1 93 ? -1.276 0.615 12.612 1.00 98.44 93 LYS A CA 1
ATOM 721 C C . LYS A 1 93 ? -2.033 -0.171 11.540 1.00 98.44 93 LYS A C 1
ATOM 723 O O . LYS A 1 93 ? -1.446 -1.019 10.871 1.00 98.44 93 LYS A O 1
ATOM 728 N N . VAL A 1 94 ? -3.316 0.138 11.371 1.00 98.69 94 VAL A N 1
ATOM 729 C CA . VAL A 1 94 ? -4.161 -0.443 10.323 1.00 98.69 94 VAL A CA 1
ATOM 730 C C . VAL A 1 94 ? -4.702 0.684 9.450 1.00 98.69 94 VAL A C 1
ATOM 732 O O . VAL A 1 94 ? -5.528 1.484 9.890 1.00 98.69 94 VAL A O 1
ATOM 735 N N . ASP A 1 95 ? -4.230 0.768 8.213 1.00 98.44 95 ASP A N 1
ATOM 736 C CA . ASP A 1 95 ? -4.698 1.744 7.238 1.00 98.44 95 ASP A CA 1
ATOM 737 C C . ASP A 1 95 ? -5.819 1.138 6.393 1.00 98.44 95 ASP A C 1
ATOM 739 O O . ASP A 1 95 ? -5.632 0.157 5.675 1.00 98.44 95 ASP A O 1
ATOM 743 N N . LEU A 1 96 ? -7.008 1.737 6.486 1.00 98.50 96 LEU A N 1
ATOM 744 C CA . LEU A 1 96 ? -8.138 1.384 5.634 1.00 98.50 96 LEU A CA 1
ATOM 745 C C . LEU A 1 96 ? -8.172 2.307 4.428 1.00 98.50 96 LEU A C 1
ATOM 747 O O . LEU A 1 96 ? -8.213 3.528 4.571 1.00 98.50 96 LEU A O 1
ATOM 751 N N . LEU A 1 97 ? -8.203 1.705 3.252 1.00 98.19 97 LEU A N 1
ATOM 752 C CA . LEU A 1 97 ? -8.245 2.347 1.951 1.00 98.19 97 LEU A CA 1
ATOM 753 C C . LEU A 1 97 ? -9.535 1.942 1.231 1.00 98.19 97 LEU A C 1
ATOM 755 O O . LEU A 1 97 ? -10.189 0.966 1.596 1.00 98.19 97 LEU A O 1
ATOM 759 N N . GLN A 1 98 ? -9.914 2.705 0.211 1.00 98.31 98 GLN A N 1
ATOM 760 C CA . GLN A 1 98 ? -11.076 2.412 -0.631 1.00 98.31 98 GLN A CA 1
ATOM 761 C C . GLN A 1 98 ? -10.705 2.675 -2.093 1.00 98.31 98 GLN A C 1
ATOM 763 O O . GLN A 1 98 ? -9.843 3.528 -2.343 1.00 98.31 98 GLN A O 1
ATOM 768 N N . PRO A 1 99 ? -11.343 1.991 -3.055 1.00 98.19 99 PRO A N 1
ATOM 769 C CA . PRO A 1 99 ? -11.203 2.327 -4.464 1.00 98.19 99 PRO A CA 1
ATOM 770 C C . PRO A 1 99 ? -11.460 3.813 -4.752 1.00 98.19 99 PRO A C 1
ATOM 772 O O . PRO A 1 99 ? -12.236 4.481 -4.067 1.00 98.19 99 PRO A O 1
ATOM 775 N N . GLY A 1 100 ? -10.759 4.355 -5.748 1.00 96.44 100 GLY A N 1
ATOM 776 C CA . GLY A 1 100 ? -10.801 5.774 -6.119 1.00 96.44 100 GLY A CA 1
ATOM 777 C C . GLY A 1 100 ? -9.972 6.697 -5.217 1.00 96.44 100 GLY A C 1
ATOM 778 O O . GLY A 1 100 ? -9.511 7.745 -5.670 1.00 96.44 100 GLY A O 1
ATOM 779 N N . ILE A 1 101 ? -9.690 6.304 -3.972 1.00 95.12 101 ILE A N 1
ATOM 780 C CA . ILE A 1 101 ? -8.763 7.031 -3.099 1.00 95.12 101 ILE A CA 1
ATOM 781 C C . ILE A 1 101 ? -7.335 6.634 -3.473 1.00 95.12 101 ILE A C 1
ATOM 783 O O . ILE A 1 101 ? -7.029 5.454 -3.616 1.00 95.12 101 ILE A O 1
ATOM 787 N N . MET A 1 102 ? -6.455 7.626 -3.659 1.00 93.62 102 MET A N 1
ATOM 788 C CA . MET A 1 102 ? -5.085 7.414 -4.154 1.00 93.62 102 MET A CA 1
ATOM 789 C C . MET A 1 102 ? -5.050 6.597 -5.458 1.00 93.62 102 MET A C 1
ATOM 791 O O . MET A 1 102 ? -4.161 5.776 -5.646 1.00 93.62 102 MET A O 1
ATOM 795 N N . ASN A 1 103 ? -6.022 6.791 -6.357 1.00 96.94 103 ASN A N 1
ATOM 796 C CA . ASN A 1 103 ? -6.129 6.064 -7.631 1.00 96.94 103 ASN A CA 1
ATOM 797 C C . ASN A 1 103 ? 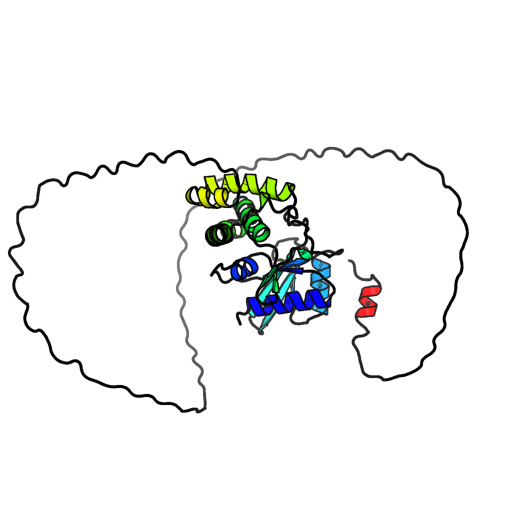-6.108 4.529 -7.497 1.00 96.94 103 ASN A C 1
ATOM 799 O O . ASN A 1 103 ? -5.724 3.838 -8.439 1.00 96.94 103 ASN A O 1
ATOM 803 N N . ILE A 1 104 ? -6.497 3.983 -6.341 1.00 98.00 104 ILE A N 1
ATOM 804 C CA . ILE A 1 104 ? -6.618 2.536 -6.164 1.00 98.00 104 ILE A CA 1
ATOM 805 C C . ILE A 1 104 ? -7.758 2.050 -7.066 1.00 98.00 104 ILE A C 1
ATOM 807 O O . ILE A 1 104 ? -8.862 2.598 -6.973 1.00 98.00 104 ILE A O 1
ATOM 811 N N . PRO A 1 105 ? -7.516 1.067 -7.950 1.00 97.94 105 PRO A N 1
ATOM 812 C CA . PRO A 1 105 ? -8.548 0.580 -8.849 1.00 97.94 105 PRO A CA 1
ATOM 813 C C . PRO A 1 105 ? -9.642 -0.147 -8.064 1.00 97.94 105 PRO A C 1
ATOM 815 O O . PRO A 1 105 ? -9.361 -0.856 -7.096 1.00 97.94 105 PRO A O 1
ATOM 818 N N . ASP A 1 106 ? -10.884 0.025 -8.508 1.00 97.69 106 ASP A N 1
ATOM 819 C CA . ASP A 1 106 ? -11.984 -0.836 -8.086 1.00 97.69 106 ASP A CA 1
ATOM 820 C C . ASP A 1 106 ? -11.890 -2.153 -8.858 1.00 97.69 106 ASP A C 1
ATOM 822 O O . ASP A 1 106 ? -11.784 -2.142 -10.087 1.00 97.69 106 ASP A O 1
ATOM 826 N N . ILE A 1 107 ? -11.865 -3.276 -8.144 1.00 97.38 107 ILE A N 1
ATOM 827 C CA . ILE A 1 107 ? -11.731 -4.603 -8.743 1.00 97.38 107 ILE A CA 1
ATOM 828 C C . ILE A 1 107 ? -12.752 -5.566 -8.154 1.00 97.38 107 ILE A C 1
ATOM 830 O O . ILE A 1 107 ? -13.061 -5.538 -6.964 1.00 97.38 107 ILE A O 1
ATOM 834 N N . SER A 1 108 ? -13.231 -6.482 -8.993 1.00 97.81 108 SER A N 1
ATOM 835 C CA . SER A 1 108 ? -14.120 -7.547 -8.540 1.00 97.81 108 SER A CA 1
ATOM 836 C C . SER A 1 108 ? -13.397 -8.522 -7.606 1.00 97.81 108 SER A C 1
ATOM 838 O O . SER A 1 108 ? -12.234 -8.882 -7.823 1.00 97.81 108 SER A O 1
ATOM 840 N N . THR A 1 109 ? -14.120 -9.012 -6.598 1.00 97.88 109 THR A N 1
ATOM 841 C CA . THR A 1 109 ? -13.623 -9.982 -5.614 1.00 97.88 109 THR A CA 1
ATOM 842 C C . THR A 1 109 ? -13.152 -11.292 -6.246 1.00 97.88 109 THR A C 1
ATOM 844 O O . THR A 1 109 ? -12.279 -11.951 -5.686 1.00 97.88 109 THR A O 1
ATOM 847 N N . ILE A 1 110 ? -13.628 -11.634 -7.451 1.00 98.25 110 ILE A N 1
ATOM 848 C CA . ILE A 1 110 ? -13.172 -12.811 -8.214 1.00 98.25 110 ILE A CA 1
ATOM 849 C C . ILE A 1 110 ? -11.676 -12.761 -8.559 1.00 98.25 110 ILE A C 1
ATOM 851 O O . ILE A 1 110 ? -11.066 -13.799 -8.814 1.00 98.25 110 ILE A O 1
ATOM 855 N N . HIS A 1 111 ? -11.077 -11.566 -8.581 1.00 98.25 111 HIS A N 1
ATOM 856 C CA . HIS A 1 111 ? -9.658 -11.386 -8.876 1.00 98.25 111 HIS A CA 1
ATOM 857 C C . HIS A 1 111 ? -8.782 -11.412 -7.617 1.00 98.25 111 HIS A C 1
ATOM 859 O O . HIS A 1 111 ? -7.562 -11.537 -7.733 1.00 98.25 111 HIS A O 1
ATOM 865 N N . ILE A 1 112 ? -9.371 -11.344 -6.417 1.00 98.38 112 ILE A N 1
ATOM 866 C CA . ILE A 1 112 ? -8.628 -11.378 -5.152 1.00 98.38 112 ILE A CA 1
ATOM 867 C C . ILE A 1 112 ? -7.884 -12.706 -5.024 1.00 98.38 112 ILE A C 1
ATOM 869 O O . ILE A 1 112 ? -8.440 -13.797 -5.172 1.00 98.38 112 ILE A O 1
ATOM 873 N N . ARG A 1 113 ? -6.594 -12.618 -4.701 1.00 98.31 113 ARG A N 1
ATOM 874 C CA . ARG A 1 113 ? -5.750 -13.787 -4.450 1.00 98.31 113 ARG A CA 1
ATOM 875 C C . ARG A 1 113 ? -5.795 -14.150 -2.978 1.00 98.31 113 ARG A C 1
ATOM 877 O O . ARG A 1 113 ? -5.865 -13.272 -2.131 1.00 98.31 113 ARG A O 1
ATOM 884 N N . HIS A 1 114 ? -5.707 -15.438 -2.670 1.00 98.50 114 HIS A N 1
ATOM 885 C CA . HIS A 1 114 ? -5.616 -15.902 -1.291 1.00 98.50 114 HIS A CA 1
ATOM 886 C C . HIS A 1 114 ? -4.247 -16.524 -1.039 1.00 98.50 114 HIS A C 1
ATOM 888 O O . HIS A 1 114 ? -3.881 -17.509 -1.675 1.00 98.50 114 HIS A O 1
ATOM 894 N N . ILE A 1 115 ? -3.482 -15.942 -0.114 1.00 98.31 115 ILE A N 1
ATOM 895 C CA . ILE A 1 115 ? -2.168 -16.449 0.301 1.00 98.31 115 ILE A CA 1
ATOM 896 C C . ILE A 1 115 ? -2.187 -16.613 1.815 1.00 98.31 115 ILE A C 1
ATOM 898 O O . ILE A 1 115 ? -2.547 -15.690 2.542 1.00 98.31 115 ILE A O 1
ATOM 902 N N . ALA A 1 116 ? -1.825 -17.806 2.296 1.00 97.19 116 ALA A N 1
ATOM 903 C CA . ALA A 1 116 ? -1.873 -18.156 3.717 1.00 97.19 116 ALA A CA 1
ATOM 904 C C . ALA A 1 116 ? -3.244 -17.879 4.378 1.00 97.19 116 ALA A C 1
ATOM 906 O O . ALA A 1 116 ? -3.301 -17.496 5.547 1.00 97.19 116 ALA A O 1
ATOM 907 N N . GLY A 1 117 ? -4.337 -18.052 3.624 1.00 97.94 117 GLY A N 1
ATOM 908 C CA . GLY A 1 117 ? -5.712 -17.831 4.087 1.00 97.94 117 GLY A CA 1
ATOM 909 C C . GLY A 1 117 ? -6.136 -16.363 4.202 1.00 97.94 117 GLY A C 1
ATOM 910 O O . GLY A 1 117 ? -7.188 -16.090 4.766 1.00 97.94 117 GLY A O 1
ATOM 911 N N . LEU A 1 118 ? -5.335 -15.419 3.704 1.00 98.56 118 LEU A N 1
ATOM 912 C CA . LEU A 1 118 ? -5.662 -13.994 3.695 1.00 98.56 118 LEU A CA 1
ATOM 913 C C . LEU A 1 118 ? -6.026 -13.527 2.278 1.00 98.56 118 LEU A C 1
ATOM 915 O O . LEU A 1 118 ? -5.377 -13.990 1.339 1.00 98.56 118 LEU A O 1
ATOM 919 N N . PRO A 1 119 ? -7.002 -12.614 2.110 1.00 98.75 119 PRO A N 1
ATOM 920 C CA . PRO A 1 119 ? -7.309 -11.988 0.830 1.00 98.75 119 PRO A CA 1
ATOM 921 C C . PRO A 1 119 ? -6.267 -10.914 0.502 1.00 98.75 119 PRO A C 1
ATOM 923 O O . PRO A 1 119 ? -5.960 -10.056 1.328 1.00 98.75 119 PRO A O 1
ATOM 926 N N . LEU A 1 120 ? -5.710 -10.947 -0.704 1.00 98.75 120 LEU A N 1
ATOM 927 C CA . LEU A 1 120 ? -4.690 -10.028 -1.201 1.00 98.75 120 LEU A CA 1
ATOM 928 C C . LEU A 1 120 ? -5.131 -9.430 -2.529 1.00 98.75 120 LEU A C 1
ATOM 930 O O . LEU A 1 120 ? -5.642 -10.120 -3.417 1.00 98.75 120 LEU A O 1
ATOM 934 N N . MET A 1 121 ? -4.825 -8.149 -2.689 1.00 98.69 121 MET A N 1
ATOM 935 C CA . MET A 1 121 ? -4.878 -7.487 -3.982 1.00 98.69 121 MET A CA 1
ATOM 936 C C . MET A 1 121 ? -3.964 -8.221 -4.984 1.00 98.69 121 MET A C 1
ATOM 938 O O . MET A 1 121 ? -2.879 -8.672 -4.587 1.00 98.69 121 MET A O 1
ATOM 942 N N . PRO A 1 122 ? -4.362 -8.368 -6.264 1.00 98.50 122 PRO A N 1
ATOM 943 C CA . PRO A 1 122 ? -3.548 -9.010 -7.292 1.00 98.50 122 PRO A CA 1
ATOM 944 C C . PRO A 1 122 ? -2.121 -8.474 -7.345 1.00 98.50 122 PRO A C 1
ATOM 946 O O . PRO A 1 122 ? -1.882 -7.280 -7.154 1.00 98.50 122 PRO A O 1
ATOM 949 N N . PHE A 1 123 ? -1.162 -9.363 -7.616 1.00 98.69 123 PHE A N 1
ATOM 950 C CA . PHE A 1 123 ? 0.256 -9.016 -7.537 1.00 98.69 123 PHE A CA 1
ATOM 951 C C . PHE A 1 123 ? 0.626 -7.863 -8.487 1.00 98.69 123 PHE A C 1
ATOM 953 O O . PHE A 1 123 ? 1.404 -6.984 -8.119 1.00 98.69 123 PHE A O 1
ATOM 960 N N . SER A 1 124 ? 0.018 -7.825 -9.675 1.00 98.62 124 SER A N 1
ATOM 961 C CA . SER A 1 124 ? 0.179 -6.758 -10.669 1.00 98.62 124 SER A CA 1
ATOM 962 C C . SER A 1 124 ? -0.197 -5.404 -10.076 1.00 98.62 124 SER A C 1
ATOM 964 O O . SER A 1 124 ? 0.615 -4.482 -10.073 1.00 98.62 124 SER A O 1
ATOM 966 N N . ILE A 1 125 ? -1.379 -5.308 -9.469 1.00 98.69 125 ILE A N 1
ATOM 967 C CA . ILE A 1 125 ? -1.858 -4.086 -8.821 1.00 98.69 125 ILE A CA 1
ATOM 968 C C . ILE A 1 125 ? -0.971 -3.708 -7.630 1.00 98.69 125 ILE A C 1
ATOM 970 O O . ILE A 1 125 ? -0.618 -2.541 -7.502 1.00 98.69 125 ILE A O 1
ATOM 974 N N . VAL A 1 126 ? -0.542 -4.657 -6.788 1.00 98.75 126 VAL A N 1
ATOM 975 C CA . VAL A 1 126 ? 0.364 -4.357 -5.657 1.00 98.75 126 VAL A CA 1
ATOM 976 C C . VAL A 1 126 ? 1.688 -3.756 -6.135 1.00 98.75 126 VAL A C 1
ATOM 978 O O . VAL A 1 126 ? 2.146 -2.763 -5.569 1.00 98.75 126 VAL A O 1
ATOM 981 N N . LEU A 1 127 ? 2.289 -4.313 -7.192 1.00 98.81 127 LEU A N 1
ATOM 982 C CA . LEU A 1 127 ? 3.512 -3.772 -7.789 1.00 98.81 127 LEU A CA 1
ATOM 983 C C . LEU A 1 127 ? 3.290 -2.358 -8.350 1.00 98.81 127 LEU A C 1
ATOM 985 O O . LEU A 1 127 ? 4.090 -1.457 -8.095 1.00 98.81 127 LEU A O 1
ATOM 989 N N . LEU A 1 128 ? 2.193 -2.138 -9.077 1.00 98.75 128 LEU A N 1
ATOM 990 C CA . LEU A 1 128 ? 1.887 -0.833 -9.670 1.00 98.75 128 LEU A CA 1
ATOM 991 C C . LEU A 1 128 ? 1.512 0.229 -8.625 1.00 98.75 128 LEU A C 1
ATOM 993 O O . LEU A 1 128 ? 1.874 1.395 -8.784 1.00 98.75 128 LEU A O 1
ATOM 997 N N . LEU A 1 129 ? 0.863 -0.157 -7.525 1.00 98.62 129 LEU A N 1
ATOM 998 C CA . LEU A 1 129 ? 0.610 0.730 -6.387 1.00 98.62 129 LEU A CA 1
ATOM 999 C C . LEU A 1 129 ? 1.910 1.122 -5.677 1.00 98.62 129 LEU A C 1
ATOM 1001 O O . LEU A 1 129 ? 2.044 2.266 -5.252 1.00 98.62 129 LEU A O 1
ATOM 1005 N N . LYS A 1 130 ? 2.894 0.218 -5.592 1.00 98.56 130 LYS A N 1
ATOM 1006 C CA . LYS A 1 130 ? 4.229 0.553 -5.074 1.00 98.56 130 LYS A CA 1
ATOM 1007 C C . LYS A 1 130 ? 4.957 1.552 -5.963 1.00 98.56 130 LYS A C 1
ATOM 1009 O O . LYS A 1 130 ? 5.511 2.524 -5.459 1.00 98.56 130 LYS A O 1
ATOM 1014 N N . LEU A 1 131 ? 4.891 1.351 -7.277 1.00 98.75 131 LEU A N 1
ATOM 1015 C CA . LEU A 1 131 ? 5.421 2.295 -8.256 1.00 98.75 131 LEU A CA 1
ATOM 1016 C C . LEU A 1 131 ? 4.754 3.675 -8.141 1.00 98.75 131 LEU A C 1
ATOM 1018 O O . LEU A 1 131 ? 5.439 4.694 -8.177 1.00 98.75 131 LEU A O 1
ATOM 1022 N N . GLN A 1 132 ? 3.435 3.715 -7.953 1.00 98.69 132 GLN A N 1
ATOM 1023 C CA . GLN A 1 132 ? 2.723 4.961 -7.687 1.00 98.69 132 GLN A CA 1
ATOM 1024 C C . GLN A 1 132 ? 3.186 5.631 -6.390 1.00 98.69 132 GLN A C 1
ATOM 1026 O O . GLN A 1 132 ? 3.528 6.811 -6.420 1.00 98.69 132 GLN A O 1
ATOM 1031 N N . ALA A 1 133 ? 3.229 4.891 -5.279 1.00 98.31 133 ALA A N 1
ATOM 1032 C CA . ALA A 1 133 ? 3.662 5.420 -3.988 1.00 98.31 133 ALA A CA 1
ATOM 1033 C C . ALA A 1 133 ? 5.079 6.002 -4.065 1.00 98.31 133 ALA A C 1
ATOM 1035 O O . ALA A 1 133 ? 5.324 7.087 -3.546 1.00 98.31 133 ALA A O 1
ATOM 1036 N N . TRP A 1 134 ? 5.987 5.334 -4.782 1.00 98.69 134 TRP A N 1
ATOM 1037 C CA . TRP A 1 134 ? 7.326 5.849 -5.042 1.00 98.69 134 TRP A CA 1
ATOM 1038 C C . TRP A 1 134 ? 7.290 7.231 -5.712 1.00 98.69 134 TRP A C 1
ATOM 1040 O O . TRP A 1 134 ? 7.893 8.163 -5.178 1.00 98.69 134 TRP A O 1
ATOM 1050 N N . THR A 1 135 ? 6.558 7.386 -6.825 1.00 98.50 135 THR A N 1
ATOM 1051 C CA . THR A 1 135 ? 6.428 8.670 -7.540 1.00 98.50 135 THR A CA 1
ATOM 1052 C C . THR A 1 135 ? 5.805 9.751 -6.656 1.00 98.50 135 THR A C 1
ATOM 1054 O O . THR A 1 135 ? 6.351 10.851 -6.554 1.00 98.50 135 THR A O 1
ATOM 1057 N N . ASP A 1 136 ? 4.704 9.434 -5.971 1.00 98.19 136 ASP A N 1
ATOM 1058 C CA . ASP A 1 136 ? 3.991 10.371 -5.097 1.00 98.19 136 ASP A CA 1
ATOM 1059 C C . ASP A 1 136 ? 4.892 10.835 -3.935 1.00 98.19 136 ASP A C 1
ATOM 1061 O O . ASP A 1 136 ? 4.936 12.021 -3.592 1.00 98.19 136 ASP A O 1
ATOM 1065 N N . HIS A 1 137 ? 5.687 9.924 -3.363 1.00 98.25 137 HIS A N 1
ATOM 1066 C CA . HIS A 1 137 ? 6.653 10.254 -2.321 1.00 98.25 137 HIS A CA 1
ATOM 1067 C C . HIS A 1 137 ? 7.814 11.112 -2.829 1.00 98.25 137 HIS A C 1
ATOM 1069 O O . HIS A 1 137 ? 8.330 11.909 -2.050 1.00 98.25 137 HIS A O 1
ATOM 1075 N N . GLN A 1 138 ? 8.222 11.041 -4.101 1.00 98.19 138 GLN A N 1
ATOM 1076 C CA . GLN A 1 138 ? 9.297 11.912 -4.605 1.00 98.19 138 GLN A CA 1
ATOM 1077 C C . GLN A 1 138 ? 8.930 13.399 -4.524 1.00 98.19 138 GLN A C 1
ATOM 1079 O O . GLN A 1 138 ? 9.783 14.234 -4.219 1.00 98.19 138 GLN A O 1
ATOM 1084 N N . ILE A 1 139 ? 7.657 13.720 -4.761 1.00 97.62 139 ILE A N 1
ATOM 1085 C CA . ILE A 1 139 ? 7.145 15.096 -4.814 1.00 97.62 139 ILE A CA 1
ATOM 1086 C C . ILE A 1 139 ? 6.459 15.542 -3.517 1.00 97.62 139 ILE A C 1
ATOM 1088 O O . ILE A 1 139 ? 5.947 16.661 -3.439 1.00 97.62 139 ILE A O 1
ATOM 1092 N N . ALA A 1 140 ? 6.440 14.696 -2.484 1.00 96.88 140 ALA A N 1
ATOM 1093 C CA . ALA A 1 140 ? 5.795 15.023 -1.220 1.00 96.88 140 ALA A CA 1
ATOM 1094 C C . ALA A 1 140 ? 6.447 16.249 -0.554 1.00 96.88 140 ALA A C 1
ATOM 1096 O O . ALA A 1 140 ? 7.670 16.388 -0.504 1.00 96.88 140 ALA A O 1
ATOM 1097 N N . THR A 1 141 ? 5.639 17.143 0.017 1.00 96.50 141 THR A N 1
ATOM 1098 C CA . THR A 1 141 ? 6.133 18.348 0.712 1.00 96.50 141 THR A CA 1
ATOM 1099 C C . THR A 1 141 ? 6.719 18.027 2.087 1.00 96.50 141 THR A C 1
ATOM 1101 O O . THR A 1 141 ? 7.691 18.653 2.519 1.00 96.50 141 THR A O 1
ATOM 1104 N N . GLU A 1 142 ? 6.182 17.011 2.758 1.00 95.00 142 GLU A N 1
ATOM 1105 C CA . GLU A 1 142 ? 6.599 16.579 4.090 1.00 95.00 142 GLU A CA 1
ATOM 1106 C C . GLU A 1 142 ? 7.822 15.645 3.983 1.00 95.00 142 GLU A C 1
ATOM 1108 O O . GLU A 1 142 ? 7.794 14.631 3.284 1.00 95.00 142 GLU A O 1
ATOM 1113 N N . SER A 1 143 ? 8.923 15.979 4.667 1.00 96.75 143 SER A N 1
ATOM 1114 C CA . SER A 1 143 ? 10.208 15.267 4.531 1.00 96.75 143 SER A CA 1
ATOM 1115 C C . SER A 1 143 ? 10.114 13.780 4.865 1.00 96.75 143 SER A C 1
ATOM 1117 O O . SER A 1 143 ? 10.678 12.953 4.154 1.00 96.75 143 SER A O 1
ATOM 1119 N N . HIS A 1 144 ? 9.368 13.428 5.910 1.00 95.12 144 HIS A N 1
ATOM 1120 C CA . HIS A 1 144 ? 9.187 12.040 6.320 1.00 95.12 144 HIS A CA 1
ATOM 1121 C C . HIS A 1 144 ? 8.409 11.213 5.282 1.00 95.12 144 HIS A C 1
ATOM 1123 O O . HIS A 1 144 ? 8.680 10.024 5.146 1.00 95.12 144 HIS A O 1
ATOM 1129 N N . LEU A 1 145 ? 7.498 11.826 4.512 1.00 95.31 145 LEU A N 1
ATOM 1130 C CA . LEU A 1 145 ? 6.843 11.165 3.378 1.00 95.31 145 LEU A CA 1
ATOM 1131 C C . LEU A 1 145 ? 7.830 10.973 2.226 1.00 95.31 145 LEU A C 1
ATOM 1133 O O . LEU A 1 145 ? 7.905 9.881 1.675 1.00 95.31 145 LEU A O 1
ATOM 1137 N N . ARG A 1 146 ? 8.675 11.971 1.925 1.00 97.81 146 ARG A N 1
ATOM 1138 C CA . ARG A 1 146 ? 9.731 11.805 0.909 1.00 97.81 146 ARG A CA 1
ATOM 1139 C C . ARG A 1 146 ? 10.705 10.685 1.231 1.00 97.81 146 ARG A C 1
ATOM 1141 O O . ARG A 1 146 ? 11.160 10.002 0.319 1.00 97.81 146 ARG A O 1
ATOM 1148 N N . MET A 1 147 ? 11.026 10.483 2.507 1.00 97.56 147 MET A N 1
ATOM 1149 C CA . MET A 1 147 ? 11.901 9.387 2.930 1.00 97.56 147 MET A CA 1
ATOM 1150 C C . MET A 1 147 ? 11.310 8.005 2.621 1.00 97.56 147 MET A C 1
ATOM 1152 O O . MET A 1 147 ? 12.068 7.061 2.401 1.00 97.56 147 MET A O 1
ATOM 1156 N N . LYS A 1 148 ? 9.979 7.873 2.532 1.00 96.56 148 LYS A N 1
ATOM 1157 C CA . LYS A 1 148 ? 9.337 6.598 2.181 1.00 96.56 148 LYS A CA 1
ATOM 1158 C C . LYS A 1 148 ? 9.638 6.145 0.751 1.00 96.56 148 LYS A C 1
ATOM 1160 O O . LYS A 1 148 ? 9.640 4.939 0.518 1.00 96.56 148 LYS A O 1
ATOM 1165 N N . GLN A 1 149 ? 10.029 7.051 -0.156 1.00 98.06 149 GLN A N 1
ATOM 1166 C CA . GLN A 1 149 ? 10.392 6.691 -1.534 1.00 98.06 149 GLN A CA 1
ATOM 1167 C C . GLN A 1 149 ? 11.497 5.619 -1.593 1.00 98.06 149 GLN A C 1
ATOM 1169 O O . GLN A 1 149 ? 11.465 4.758 -2.463 1.00 98.06 149 GLN A O 1
ATOM 1174 N N . TYR A 1 150 ? 12.451 5.624 -0.652 1.00 98.12 150 TYR A N 1
ATOM 1175 C CA . TYR A 1 150 ? 13.525 4.622 -0.614 1.00 98.12 150 TYR A CA 1
ATOM 1176 C C . TYR A 1 150 ? 13.012 3.233 -0.230 1.00 98.12 150 TYR A C 1
ATOM 1178 O O . TYR A 1 150 ? 13.522 2.219 -0.701 1.00 98.12 150 TYR A O 1
ATOM 1186 N N . THR A 1 151 ? 11.993 3.185 0.632 1.00 97.88 151 THR A N 1
ATOM 1187 C CA . THR A 1 151 ? 11.334 1.924 0.985 1.00 97.88 151 THR A CA 1
ATOM 1188 C C . THR A 1 151 ? 10.545 1.399 -0.207 1.00 97.88 151 THR A C 1
ATOM 1190 O O . THR A 1 151 ? 10.619 0.209 -0.497 1.00 97.88 151 THR A O 1
ATOM 1193 N N . ASP A 1 152 ? 9.848 2.275 -0.934 1.00 98.38 152 ASP A N 1
ATOM 1194 C CA . ASP A 1 152 ? 9.097 1.865 -2.120 1.00 98.38 152 ASP A CA 1
ATOM 1195 C C . ASP A 1 152 ? 10.012 1.405 -3.257 1.00 98.38 152 ASP A C 1
ATOM 1197 O O . ASP A 1 152 ? 9.735 0.361 -3.838 1.00 98.38 152 ASP A O 1
ATOM 1201 N N . SER A 1 153 ? 11.135 2.084 -3.526 1.00 98.44 153 SER A N 1
ATOM 1202 C CA . SER A 1 153 ? 12.103 1.608 -4.528 1.00 98.44 153 SER A CA 1
ATOM 1203 C C . SER A 1 153 ? 12.702 0.255 -4.139 1.00 98.44 153 SER A C 1
ATOM 1205 O O . SER A 1 153 ? 12.750 -0.659 -4.954 1.00 98.44 153 SER A O 1
ATOM 1207 N N . ALA A 1 154 ? 13.075 0.073 -2.867 1.00 98.31 154 ALA A N 1
ATOM 1208 C CA . ALA A 1 154 ? 13.589 -1.210 -2.388 1.00 98.31 154 ALA A CA 1
ATOM 1209 C C . ALA A 1 154 ? 12.538 -2.334 -2.444 1.00 98.31 154 ALA A C 1
ATOM 1211 O O . ALA A 1 154 ? 12.888 -3.498 -2.641 1.00 98.31 154 ALA A O 1
ATOM 1212 N N . ASP A 1 155 ? 11.256 -2.013 -2.246 1.00 98.44 155 ASP A N 1
ATOM 1213 C CA . ASP A 1 155 ? 10.166 -2.966 -2.441 1.00 98.44 155 ASP A CA 1
ATOM 1214 C C . ASP A 1 155 ? 10.013 -3.308 -3.934 1.00 98.44 155 ASP A C 1
ATOM 1216 O O . ASP A 1 155 ? 9.985 -4.488 -4.273 1.00 98.44 155 ASP A O 1
ATOM 1220 N N . ILE A 1 156 ? 9.986 -2.316 -4.832 1.00 98.75 156 ILE A N 1
ATOM 1221 C CA . ILE A 1 156 ? 9.882 -2.516 -6.290 1.00 98.75 156 ILE A CA 1
ATOM 1222 C C . ILE A 1 156 ? 11.021 -3.401 -6.807 1.00 98.75 156 ILE A C 1
ATOM 1224 O O . ILE A 1 156 ? 10.757 -4.388 -7.492 1.00 98.75 156 ILE A O 1
ATOM 1228 N N . ASP A 1 157 ? 12.265 -3.118 -6.418 1.00 98.44 157 ASP A N 1
ATOM 1229 C CA . ASP A 1 157 ? 13.444 -3.871 -6.862 1.00 98.44 157 ASP A CA 1
ATOM 1230 C C . ASP A 1 157 ? 13.389 -5.352 -6.451 1.00 98.44 157 ASP A C 1
ATOM 1232 O O . ASP A 1 157 ? 13.875 -6.221 -7.174 1.00 98.44 157 ASP A O 1
ATOM 1236 N N . ARG A 1 158 ? 12.755 -5.670 -5.314 1.00 98.44 158 ARG A N 1
ATOM 1237 C CA . ARG A 1 158 ? 12.536 -7.061 -4.876 1.00 98.44 158 ARG A CA 1
ATOM 1238 C C . ARG A 1 158 ? 11.353 -7.721 -5.576 1.00 98.44 158 ARG A C 1
ATOM 1240 O O . ARG A 1 158 ? 11.378 -8.926 -5.807 1.00 98.44 158 ARG A O 1
ATOM 1247 N N . LEU A 1 159 ? 10.303 -6.962 -5.881 1.00 98.62 159 LEU A N 1
ATOM 1248 C CA . LEU A 1 159 ? 9.097 -7.493 -6.516 1.00 98.62 159 LEU A CA 1
ATOM 1249 C C . LEU A 1 159 ? 9.278 -7.724 -8.020 1.00 98.62 159 LEU A C 1
ATOM 1251 O O . LEU A 1 159 ? 8.670 -8.649 -8.553 1.00 98.62 159 LEU A O 1
ATOM 1255 N N . LEU A 1 160 ? 10.110 -6.933 -8.701 1.00 98.50 160 LEU A N 1
ATOM 1256 C CA . LEU A 1 160 ? 10.301 -7.016 -10.151 1.00 98.50 160 LEU A CA 1
ATOM 1257 C C . LEU A 1 160 ? 10.798 -8.391 -10.634 1.00 98.50 160 LEU A C 1
ATOM 1259 O O . LEU A 1 160 ? 10.130 -8.976 -11.492 1.00 98.50 160 LEU A O 1
ATOM 1263 N N . PRO A 1 161 ? 11.885 -8.973 -10.085 1.00 98.50 161 PRO A N 1
ATOM 1264 C CA . PRO A 1 161 ? 12.321 -10.314 -10.474 1.00 98.50 161 PRO A CA 1
ATOM 1265 C C . PRO A 1 161 ? 11.259 -11.383 -10.196 1.00 98.50 161 PRO A C 1
ATOM 1267 O O . PRO A 1 161 ? 11.070 -12.292 -11.002 1.00 98.50 161 PRO A O 1
ATOM 1270 N N . LEU A 1 162 ? 10.516 -11.256 -9.088 1.00 98.44 162 LEU A N 1
ATOM 1271 C CA . LEU A 1 162 ? 9.429 -12.178 -8.739 1.00 98.44 162 LEU A CA 1
ATOM 1272 C C . LEU A 1 162 ? 8.268 -12.090 -9.737 1.00 98.44 162 LEU A C 1
ATOM 1274 O O . LEU A 1 162 ? 7.699 -13.114 -10.108 1.00 98.44 162 LEU A O 1
ATOM 1278 N N . ALA A 1 163 ? 7.914 -10.880 -10.174 1.00 98.50 163 ALA A N 1
ATOM 1279 C CA . ALA A 1 163 ? 6.880 -10.661 -11.178 1.00 98.50 163 ALA A CA 1
ATOM 1280 C C . ALA A 1 163 ? 7.300 -11.222 -12.547 1.00 98.50 163 ALA A C 1
ATOM 1282 O O . ALA A 1 163 ? 6.501 -11.885 -13.210 1.00 98.50 163 ALA A O 1
ATOM 1283 N N . CYS A 1 164 ? 8.571 -11.044 -12.925 1.00 98.38 164 CYS A N 1
ATOM 1284 C CA . CYS A 1 164 ? 9.139 -11.623 -14.145 1.00 98.38 164 CYS A CA 1
ATOM 1285 C C . CYS A 1 164 ? 9.140 -13.156 -14.096 1.00 98.38 164 CYS A C 1
ATOM 1287 O O . CYS A 1 164 ? 8.680 -13.800 -15.035 1.00 98.38 164 CYS A O 1
ATOM 1289 N N . GLY A 1 165 ? 9.577 -13.751 -12.980 1.00 98.19 165 GLY A N 1
ATOM 1290 C CA . GLY A 1 165 ? 9.570 -15.206 -12.787 1.00 98.19 165 GLY A CA 1
ATOM 1291 C C . GLY A 1 165 ? 8.168 -15.828 -12.794 1.00 98.19 165 GLY A C 1
ATOM 1292 O O . GLY A 1 165 ? 8.022 -17.013 -13.071 1.00 98.19 165 GLY A O 1
ATOM 1293 N N . ARG A 1 166 ? 7.127 -15.028 -12.531 1.00 97.88 166 ARG A N 1
ATOM 1294 C CA . ARG A 1 166 ? 5.711 -15.422 -12.636 1.00 97.88 166 ARG A CA 1
ATOM 1295 C C . ARG A 1 166 ? 5.093 -15.116 -14.009 1.00 97.88 166 ARG A C 1
ATOM 1297 O O . ARG A 1 166 ? 3.891 -15.303 -14.164 1.00 97.88 166 ARG A O 1
ATOM 1304 N N . ASN A 1 167 ? 5.887 -14.643 -14.976 1.00 97.88 167 ASN A N 1
ATOM 1305 C CA . ASN A 1 167 ? 5.454 -14.217 -16.312 1.00 97.88 167 ASN A CA 1
ATOM 1306 C C . ASN A 1 167 ? 4.228 -13.284 -16.282 1.00 97.88 167 ASN A C 1
ATOM 1308 O O . ASN A 1 167 ? 3.284 -13.444 -17.052 1.00 97.88 167 ASN A O 1
ATOM 1312 N N . MET A 1 168 ? 4.212 -12.334 -15.347 1.00 97.94 168 MET A N 1
ATOM 1313 C CA . MET A 1 168 ? 3.098 -11.397 -15.223 1.00 97.94 168 MET A CA 1
ATOM 1314 C C . MET A 1 168 ? 3.074 -10.394 -16.372 1.00 97.94 168 MET A C 1
ATOM 1316 O O . MET A 1 168 ? 4.123 -9.909 -16.795 1.00 97.94 168 MET A O 1
ATOM 1320 N N . LYS A 1 169 ? 1.865 -10.031 -16.813 1.00 98.19 169 LYS A N 1
ATOM 1321 C CA . LYS A 1 169 ? 1.625 -9.065 -17.889 1.00 98.19 169 LYS A CA 1
ATOM 1322 C C . LYS A 1 169 ? 0.512 -8.094 -17.482 1.00 98.19 169 LYS A C 1
ATOM 1324 O O . LYS A 1 169 ? -0.615 -8.248 -17.941 1.00 98.19 169 LYS A O 1
ATOM 1329 N N . PRO A 1 170 ? 0.788 -7.083 -16.631 1.00 97.94 170 PRO A N 1
ATOM 1330 C CA . PRO A 1 170 ? -0.255 -6.177 -16.144 1.00 97.94 170 PRO A CA 1
ATOM 1331 C C . PRO A 1 170 ? -1.064 -5.505 -17.264 1.00 97.94 170 PRO A C 1
ATOM 1333 O O . PRO A 1 170 ? -2.261 -5.306 -17.108 1.00 97.94 170 PRO A O 1
ATOM 1336 N N . CYS A 1 171 ? -0.438 -5.201 -18.406 1.00 97.25 171 CYS A N 1
ATOM 1337 C CA . CYS A 1 171 ? -1.105 -4.614 -19.574 1.00 97.25 171 CYS A CA 1
ATOM 1338 C C . CYS A 1 171 ? -2.113 -5.554 -20.268 1.00 97.25 171 CYS A C 1
ATOM 1340 O O . CYS A 1 171 ? -2.938 -5.079 -21.039 1.00 97.25 171 CYS A O 1
ATOM 1342 N N . GLU A 1 172 ? -2.034 -6.866 -20.036 1.00 97.81 172 GLU A N 1
ATOM 1343 C CA . GLU A 1 172 ? -2.924 -7.883 -20.623 1.00 97.81 172 GLU A CA 1
ATOM 1344 C C . GLU A 1 172 ? -4.045 -8.295 -19.647 1.00 97.81 172 GLU A C 1
ATOM 1346 O O . GLU A 1 172 ? -4.970 -9.026 -20.003 1.00 97.81 172 GLU A O 1
ATOM 1351 N N . GLU A 1 173 ? -3.990 -7.824 -18.398 1.00 97.75 173 GLU A N 1
ATOM 1352 C CA . GLU A 1 173 ? -4.964 -8.142 -17.357 1.00 97.75 173 GLU A CA 1
ATOM 1353 C C . GLU A 1 173 ? -6.206 -7.249 -17.489 1.00 97.75 173 GLU A C 1
ATOM 1355 O O . GLU A 1 173 ? -6.298 -6.187 -16.881 1.00 97.75 173 GLU A O 1
ATOM 1360 N N . ALA A 1 174 ? -7.196 -7.712 -18.260 1.00 97.88 174 ALA A N 1
ATOM 1361 C CA . ALA A 1 174 ? -8.396 -6.948 -18.635 1.00 97.88 174 ALA A CA 1
ATOM 1362 C C . ALA A 1 174 ? -9.243 -6.392 -17.468 1.00 97.88 174 ALA A C 1
ATOM 1364 O O . ALA A 1 174 ? -10.072 -5.510 -17.677 1.00 97.88 174 ALA A O 1
ATOM 1365 N N . TYR A 1 175 ? -9.067 -6.906 -16.248 1.00 97.56 175 TYR A N 1
ATOM 1366 C CA . TYR A 1 175 ? -9.765 -6.409 -15.059 1.00 97.56 175 TYR A CA 1
ATOM 1367 C C . TYR A 1 175 ? -9.084 -5.191 -14.419 1.00 97.56 175 TYR A C 1
ATOM 1369 O O . TYR A 1 175 ? -9.645 -4.588 -13.505 1.00 97.56 175 TYR A O 1
ATOM 1377 N N . ILE A 1 176 ? -7.877 -4.828 -14.864 1.00 98.12 176 ILE A N 1
ATOM 1378 C CA . ILE A 1 176 ? -7.198 -3.610 -14.432 1.00 98.12 176 ILE A CA 1
ATOM 1379 C C . ILE A 1 176 ? -7.679 -2.451 -15.317 1.00 98.12 176 ILE A C 1
ATOM 1381 O O . ILE A 1 176 ? -7.579 -2.542 -16.540 1.00 98.12 176 ILE A O 1
ATOM 1385 N N . PRO A 1 177 ? -8.163 -1.336 -14.741 1.00 98.12 177 PRO A N 1
ATOM 1386 C CA . PRO A 1 177 ? -8.594 -0.189 -15.534 1.00 98.12 177 PRO A CA 1
ATOM 1387 C C . PRO A 1 177 ? -7.473 0.361 -16.433 1.00 98.12 177 PRO A C 1
ATOM 1389 O O . PRO A 1 177 ? -6.367 0.623 -15.955 1.00 98.12 177 PRO A O 1
ATOM 1392 N N . GLU A 1 178 ? -7.772 0.632 -17.710 1.00 98.06 178 GLU A N 1
ATOM 1393 C CA . GLU A 1 178 ? -6.787 1.182 -18.665 1.00 98.06 178 GLU A CA 1
ATOM 1394 C C . GLU A 1 178 ? -6.189 2.506 -18.171 1.00 98.06 178 GLU A C 1
ATOM 1396 O O . GLU A 1 178 ? -5.004 2.760 -18.356 1.00 98.06 178 GLU A O 1
ATOM 1401 N N . SER A 1 179 ? -6.967 3.339 -17.471 1.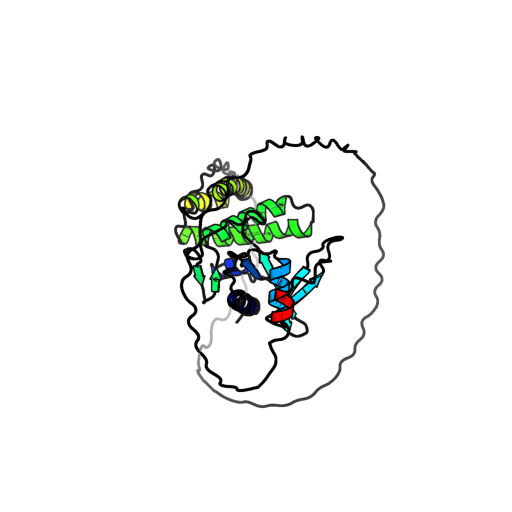00 97.62 179 SER A N 1
ATOM 1402 C CA . SER A 1 179 ? -6.459 4.580 -16.870 1.00 97.62 179 SER A CA 1
ATOM 1403 C C . SER A 1 179 ? -5.354 4.324 -15.839 1.00 97.62 179 SER A C 1
ATOM 1405 O O . SER A 1 179 ? -4.379 5.077 -15.775 1.00 97.62 179 SER A O 1
ATOM 1407 N N . PHE A 1 180 ? -5.463 3.238 -15.069 1.00 98.38 180 PHE A N 1
ATOM 1408 C CA . PHE A 1 180 ? -4.453 2.824 -14.101 1.00 98.38 180 PHE A CA 1
ATOM 1409 C C . PHE A 1 180 ? -3.193 2.297 -14.805 1.00 98.38 180 PHE A C 1
ATOM 1411 O O . PHE A 1 180 ? -2.081 2.682 -14.438 1.00 98.38 180 PHE A O 1
ATOM 1418 N N . ILE A 1 181 ? -3.354 1.501 -15.871 1.00 98.50 181 ILE A N 1
ATOM 1419 C CA . ILE A 1 181 ? -2.242 1.028 -16.716 1.00 98.50 181 ILE A CA 1
ATOM 1420 C C . ILE A 1 181 ? -1.543 2.190 -17.434 1.00 98.50 181 ILE A C 1
ATOM 1422 O O . ILE A 1 181 ? -0.314 2.247 -17.464 1.00 98.50 181 ILE A O 1
ATOM 1426 N N . SER A 1 182 ? -2.292 3.151 -17.971 1.00 98.12 182 SER A N 1
ATOM 1427 C CA . SER A 1 182 ? -1.740 4.341 -18.621 1.00 98.12 182 SER A CA 1
ATOM 1428 C C . SER A 1 182 ? -0.890 5.161 -17.651 1.00 98.12 182 SER A C 1
ATOM 1430 O O . SER A 1 182 ? 0.251 5.493 -17.967 1.00 98.12 182 SER A O 1
ATOM 1432 N N . ALA A 1 183 ? -1.393 5.419 -16.440 1.00 98.19 183 ALA A N 1
ATOM 1433 C CA . ALA A 1 183 ? -0.619 6.103 -15.406 1.00 98.19 183 ALA A CA 1
ATOM 1434 C C . ALA A 1 183 ? 0.626 5.298 -14.987 1.00 98.19 183 ALA A C 1
ATOM 1436 O O . ALA A 1 183 ? 1.688 5.869 -14.730 1.00 98.19 183 ALA A O 1
ATOM 1437 N N . ALA A 1 184 ? 0.526 3.965 -14.942 1.00 98.50 184 ALA A N 1
ATOM 1438 C CA . ALA A 1 184 ? 1.668 3.098 -14.683 1.00 98.50 184 ALA A CA 1
ATOM 1439 C C . ALA A 1 184 ? 2.743 3.207 -15.774 1.00 98.50 184 ALA A C 1
ATOM 1441 O O . ALA A 1 184 ? 3.913 3.323 -15.423 1.00 98.50 184 ALA A O 1
ATOM 1442 N N . LYS A 1 185 ? 2.383 3.246 -17.067 1.00 98.50 185 LYS A N 1
ATOM 1443 C CA . LYS A 1 185 ? 3.344 3.415 -18.179 1.00 98.50 185 LYS A CA 1
ATOM 1444 C C . LYS A 1 185 ? 4.214 4.662 -17.981 1.00 98.50 185 LYS A C 1
ATOM 1446 O O . LYS A 1 185 ? 5.437 4.581 -18.089 1.00 98.50 185 LYS A O 1
ATOM 1451 N N . ASP A 1 186 ? 3.612 5.792 -17.617 1.00 97.94 186 ASP A N 1
ATOM 1452 C CA . ASP A 1 186 ? 4.354 7.037 -17.377 1.00 97.94 186 ASP A CA 1
ATOM 1453 C C . ASP A 1 186 ? 5.296 6.933 -16.171 1.00 97.94 186 ASP A C 1
ATOM 1455 O O . ASP A 1 186 ? 6.450 7.369 -16.235 1.00 97.94 186 ASP A O 1
ATOM 1459 N N . ARG A 1 187 ? 4.839 6.307 -15.081 1.00 98.50 187 ARG A N 1
ATOM 1460 C CA . ARG A 1 187 ? 5.660 6.087 -13.881 1.00 98.50 187 ARG A CA 1
ATOM 1461 C C . ARG A 1 187 ? 6.788 5.090 -14.127 1.00 98.50 187 ARG A C 1
ATOM 1463 O O . ARG A 1 187 ? 7.880 5.291 -13.608 1.00 98.50 187 ARG A O 1
ATOM 1470 N N . VAL A 1 188 ? 6.567 4.060 -14.947 1.00 98.56 188 VAL A N 1
ATOM 1471 C CA . VAL A 1 188 ? 7.608 3.102 -15.347 1.00 98.56 188 VAL A CA 1
ATOM 1472 C C . VAL A 1 188 ? 8.723 3.835 -16.085 1.00 98.56 188 VAL A C 1
ATOM 1474 O O . VAL A 1 188 ? 9.891 3.634 -15.758 1.00 98.56 188 VAL A O 1
ATOM 1477 N N . ARG A 1 189 ? 8.394 4.736 -17.025 1.00 97.81 189 ARG A N 1
ATOM 1478 C CA . ARG A 1 189 ? 9.415 5.544 -17.713 1.00 97.81 189 ARG A CA 1
ATOM 1479 C C . ARG A 1 189 ? 10.234 6.370 -16.719 1.00 97.81 189 ARG A C 1
ATOM 1481 O O . ARG A 1 189 ? 11.459 6.329 -16.778 1.00 97.81 189 ARG A O 1
ATOM 1488 N N . GLN A 1 190 ? 9.577 7.042 -15.769 1.00 97.56 190 GLN A N 1
ATOM 1489 C CA . GLN A 1 190 ? 10.259 7.805 -14.712 1.00 97.56 190 GLN A CA 1
ATOM 1490 C C . GLN A 1 190 ? 11.156 6.915 -13.837 1.00 97.56 190 GLN A C 1
ATOM 1492 O O . GLN A 1 190 ? 12.306 7.269 -13.566 1.00 97.56 190 GLN A O 1
ATOM 1497 N N . TYR A 1 191 ? 10.662 5.742 -13.431 1.00 98.06 191 TYR A N 1
ATOM 1498 C CA . TYR A 1 191 ? 11.419 4.790 -12.620 1.00 98.06 191 TYR A CA 1
ATOM 1499 C C . TYR A 1 191 ? 12.650 4.283 -13.365 1.00 98.06 191 TYR A C 1
ATOM 1501 O O . TYR A 1 191 ? 13.745 4.317 -12.818 1.00 98.06 191 TYR A O 1
ATOM 1509 N N . VAL A 1 192 ? 12.510 3.896 -14.635 1.00 97.81 192 VAL A N 1
ATOM 1510 C CA . VAL A 1 192 ? 13.626 3.429 -15.470 1.00 97.81 192 VAL A CA 1
ATOM 1511 C C . VAL A 1 192 ? 14.649 4.536 -15.727 1.00 97.81 192 VAL A C 1
ATOM 1513 O O . VAL A 1 192 ? 15.845 4.259 -15.716 1.00 97.81 192 VAL A O 1
ATOM 1516 N N . THR A 1 193 ? 14.228 5.796 -15.888 1.00 95.88 193 THR A N 1
ATOM 1517 C CA . THR A 1 193 ? 15.172 6.925 -15.956 1.00 95.88 193 THR A CA 1
ATOM 1518 C C . THR A 1 193 ? 16.032 7.014 -14.694 1.00 95.88 193 THR A C 1
ATOM 1520 O O . THR A 1 193 ? 17.229 7.288 -14.782 1.00 95.88 193 THR A O 1
ATOM 1523 N N . ARG A 1 194 ? 15.449 6.760 -13.515 1.00 96.38 194 ARG A N 1
ATOM 1524 C CA . ARG A 1 194 ? 16.173 6.798 -12.237 1.00 96.38 194 ARG A CA 1
ATOM 1525 C C . ARG A 1 194 ? 16.972 5.522 -11.951 1.00 96.38 194 ARG A C 1
ATOM 1527 O O . ARG A 1 194 ? 18.048 5.614 -11.364 1.00 96.38 194 ARG A O 1
ATOM 1534 N N . PHE A 1 195 ? 16.467 4.368 -12.376 1.00 96.69 195 PHE A N 1
ATOM 1535 C CA . PHE A 1 195 ? 17.027 3.037 -12.148 1.00 96.69 195 PHE A CA 1
ATOM 1536 C C . PHE A 1 195 ? 17.146 2.270 -13.477 1.00 96.69 195 PHE A C 1
ATOM 1538 O O . PHE A 1 195 ? 16.362 1.349 -13.732 1.00 96.69 195 PHE A O 1
ATOM 1545 N N . PRO A 1 196 ? 18.126 2.605 -14.342 1.00 95.75 196 PRO A N 1
ATOM 1546 C CA . PRO A 1 196 ? 18.212 2.041 -15.693 1.00 95.75 196 PRO A CA 1
ATOM 1547 C C . PRO A 1 196 ? 18.353 0.515 -15.734 1.00 95.75 196 PRO A C 1
ATOM 1549 O O . PRO A 1 196 ? 17.889 -0.127 -16.672 1.00 95.75 196 PRO A O 1
ATOM 1552 N N . THR A 1 197 ? 18.938 -0.084 -14.694 1.00 95.81 197 THR A N 1
ATOM 1553 C CA . THR A 1 197 ? 19.084 -1.542 -14.549 1.00 95.81 197 THR A CA 1
ATOM 1554 C C . THR A 1 197 ? 17.745 -2.273 -14.396 1.00 95.81 197 THR A C 1
ATOM 1556 O O . THR A 1 197 ? 17.665 -3.470 -14.653 1.00 95.81 197 THR A O 1
ATOM 1559 N N . SER A 1 198 ? 16.668 -1.571 -14.026 1.00 97.38 198 SER A N 1
ATOM 1560 C CA . SER A 1 198 ? 15.320 -2.147 -13.930 1.00 97.38 198 SER A CA 1
ATOM 1561 C C . SER A 1 198 ? 14.614 -2.288 -15.287 1.00 97.38 198 SER A C 1
ATOM 1563 O O . SER A 1 198 ? 13.603 -2.985 -15.372 1.00 97.38 198 SER A O 1
ATOM 1565 N N . ALA A 1 199 ? 15.134 -1.669 -16.358 1.00 97.19 199 ALA A N 1
ATOM 1566 C CA . ALA A 1 199 ? 14.467 -1.588 -17.661 1.00 97.19 199 ALA A CA 1
ATOM 1567 C C . ALA A 1 199 ? 14.091 -2.959 -18.243 1.00 97.19 199 ALA A C 1
ATOM 1569 O O . ALA A 1 199 ? 12.999 -3.126 -18.780 1.00 97.19 199 ALA A O 1
ATOM 1570 N N . GLU A 1 200 ? 14.981 -3.947 -18.134 1.00 96.88 200 GLU A N 1
ATOM 1571 C CA . GLU A 1 200 ? 14.738 -5.296 -18.662 1.00 96.88 200 GLU A CA 1
ATOM 1572 C C . GLU A 1 200 ? 13.567 -5.988 -17.967 1.00 96.88 200 GLU A C 1
ATOM 1574 O O . GLU A 1 200 ? 12.736 -6.597 -18.639 1.00 96.88 200 GLU A O 1
ATOM 1579 N N . HIS A 1 201 ? 13.444 -5.822 -16.649 1.00 98.12 201 HIS A N 1
ATOM 1580 C CA . HIS A 1 201 ? 12.328 -6.373 -15.888 1.00 98.12 201 HIS A CA 1
ATOM 1581 C C . HIS A 1 201 ? 11.001 -5.742 -16.323 1.00 98.12 201 HIS A C 1
ATOM 1583 O O . HIS A 1 201 ? 10.032 -6.450 -16.575 1.00 98.12 201 HIS A O 1
ATOM 1589 N N . TRP A 1 202 ? 10.950 -4.418 -16.496 1.00 98.38 202 TRP A N 1
ATOM 1590 C CA . TRP A 1 202 ? 9.731 -3.749 -16.962 1.00 98.38 202 TRP A CA 1
ATOM 1591 C C . TRP A 1 202 ? 9.337 -4.150 -18.392 1.00 98.38 202 TRP A C 1
ATOM 1593 O O . TRP A 1 202 ? 8.152 -4.379 -18.643 1.00 98.38 202 TRP A O 1
ATOM 1603 N N . ARG A 1 203 ? 10.306 -4.339 -19.305 1.00 97.69 203 ARG A N 1
ATOM 1604 C CA . ARG A 1 203 ? 10.040 -4.915 -20.641 1.00 97.69 203 ARG A CA 1
ATOM 1605 C C . ARG A 1 203 ? 9.479 -6.324 -20.546 1.00 97.69 203 ARG A C 1
ATOM 1607 O O . ARG A 1 203 ? 8.507 -6.644 -21.224 1.00 97.69 203 ARG A O 1
ATOM 1614 N N . ALA A 1 204 ? 10.050 -7.153 -19.674 1.00 97.75 204 ALA A N 1
ATOM 1615 C CA . ALA A 1 204 ? 9.563 -8.507 -19.442 1.00 97.75 204 ALA A CA 1
ATOM 1616 C C . ALA A 1 204 ? 8.127 -8.529 -18.892 1.00 97.75 204 ALA A C 1
ATOM 1618 O O . ALA A 1 204 ? 7.405 -9.484 -19.160 1.00 97.75 204 ALA A O 1
ATOM 1619 N N . LEU A 1 205 ? 7.671 -7.475 -18.212 1.00 98.38 205 LEU A N 1
ATOM 1620 C CA . LEU A 1 205 ? 6.276 -7.314 -17.783 1.00 98.38 205 LEU A CA 1
ATOM 1621 C C . LEU A 1 205 ? 5.340 -6.742 -18.867 1.00 98.38 205 LEU A C 1
ATOM 1623 O O . LEU A 1 205 ? 4.149 -6.582 -18.615 1.00 98.38 205 LEU A O 1
ATOM 1627 N N . GLY A 1 206 ? 5.846 -6.447 -20.070 1.00 97.94 206 GLY A N 1
ATOM 1628 C CA . GLY A 1 206 ? 5.052 -5.915 -21.183 1.00 97.94 206 GLY A CA 1
ATOM 1629 C C . GLY A 1 206 ? 4.931 -4.388 -21.212 1.00 97.94 206 GLY A C 1
ATOM 1630 O O . GLY A 1 206 ? 4.034 -3.861 -21.870 1.00 97.94 206 GLY A O 1
ATOM 1631 N N . PHE A 1 207 ? 5.804 -3.659 -20.508 1.00 98.19 207 PHE A N 1
ATOM 1632 C CA . PHE A 1 207 ? 5.883 -2.202 -20.630 1.00 98.19 207 PHE A CA 1
ATOM 1633 C C . PHE A 1 207 ? 6.872 -1.791 -21.721 1.00 98.19 207 PHE A C 1
ATOM 1635 O O . PHE A 1 207 ? 7.990 -2.303 -21.794 1.00 98.19 207 PHE A O 1
ATOM 1642 N N . ASP A 1 208 ? 6.473 -0.811 -22.528 1.00 96.69 208 ASP A N 1
ATOM 1643 C CA . ASP A 1 208 ? 7.362 -0.159 -23.483 1.00 96.69 208 ASP A CA 1
ATOM 1644 C C . ASP A 1 208 ? 8.247 0.861 -22.754 1.00 96.69 208 ASP A C 1
ATOM 1646 O O . ASP A 1 208 ? 7.779 1.908 -22.289 1.00 96.69 208 ASP A O 1
ATOM 1650 N N . VAL A 1 209 ? 9.528 0.520 -22.604 1.00 95.75 209 VAL A N 1
ATOM 1651 C CA . VAL A 1 209 ? 10.534 1.385 -21.984 1.00 95.75 209 VAL A CA 1
ATOM 1652 C C . VAL A 1 209 ? 11.670 1.619 -22.976 1.00 95.75 209 VAL A C 1
ATOM 1654 O O . VAL A 1 209 ? 12.127 0.661 -23.610 1.00 95.75 209 VAL A O 1
ATOM 1657 N N . 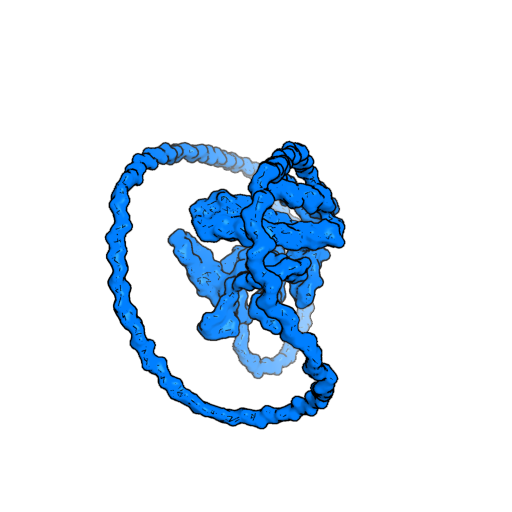PRO A 1 210 ? 12.173 2.861 -23.091 1.00 89.06 210 PRO A N 1
ATOM 1658 C CA . PRO A 1 210 ? 13.304 3.150 -23.957 1.00 89.06 210 PRO A CA 1
ATOM 1659 C C . PRO A 1 210 ? 14.485 2.248 -23.603 1.00 89.06 210 PRO A C 1
ATOM 1661 O O . PRO A 1 210 ? 14.835 2.101 -22.427 1.00 89.06 210 PRO A O 1
ATOM 1664 N N . VAL A 1 211 ? 15.113 1.649 -24.615 1.00 79.88 211 VAL A N 1
ATOM 1665 C CA . VAL A 1 211 ? 16.390 0.961 -24.419 1.00 79.88 211 VAL A CA 1
ATOM 1666 C C . VAL A 1 211 ? 17.390 2.029 -23.976 1.00 79.88 211 VAL A C 1
ATOM 1668 O O . VAL A 1 211 ? 17.584 3.000 -24.714 1.00 79.88 211 VAL A O 1
ATOM 1671 N N . PRO A 1 212 ? 17.995 1.916 -22.778 1.00 72.38 212 PRO A N 1
ATOM 1672 C CA . PRO A 1 212 ? 19.029 2.857 -22.389 1.00 72.38 212 PRO A CA 1
ATOM 1673 C C . PRO A 1 212 ? 20.127 2.792 -23.449 1.00 72.38 212 PRO A C 1
ATOM 1675 O O . PRO A 1 212 ? 20.586 1.701 -23.795 1.00 72.38 212 PRO A O 1
ATOM 1678 N N . ALA A 1 213 ? 20.503 3.950 -23.999 1.00 76.88 213 ALA A N 1
ATOM 1679 C CA . ALA A 1 213 ? 21.590 4.022 -24.965 1.00 76.88 213 ALA A CA 1
ATOM 1680 C C . ALA A 1 213 ? 22.809 3.276 -24.394 1.00 76.88 213 ALA A C 1
ATOM 1682 O O . ALA A 1 213 ? 23.029 3.359 -23.178 1.00 76.88 213 ALA A O 1
ATOM 1683 N N . PRO A 1 214 ? 23.580 2.545 -25.224 1.00 77.00 214 PRO A N 1
ATOM 1684 C CA . PRO A 1 214 ? 24.758 1.832 -24.756 1.00 77.00 214 PRO A CA 1
ATOM 1685 C C . PRO A 1 214 ? 25.612 2.796 -23.939 1.00 77.00 214 PRO A C 1
ATOM 1687 O O . PRO A 1 214 ? 26.090 3.800 -24.472 1.00 77.00 214 PRO A O 1
ATOM 1690 N N . GLN A 1 215 ? 25.741 2.540 -22.633 1.00 71.56 215 GLN A N 1
ATOM 1691 C CA . GLN A 1 215 ? 26.626 3.335 -21.789 1.00 71.56 215 GLN A CA 1
ATOM 1692 C C . GLN A 1 215 ? 28.002 3.253 -22.451 1.00 71.56 215 GLN A C 1
ATOM 1694 O O . GLN A 1 215 ? 28.458 2.130 -22.703 1.00 71.56 215 GLN A O 1
ATOM 1699 N N . PRO A 1 216 ? 28.640 4.385 -22.806 1.00 78.12 216 PRO A N 1
ATOM 1700 C CA . PRO A 1 216 ? 29.953 4.348 -23.420 1.00 78.12 216 PRO A CA 1
ATOM 1701 C C . PRO A 1 216 ? 30.835 3.572 -22.459 1.00 78.12 216 PRO A C 1
ATOM 1703 O O . PRO A 1 216 ? 31.029 3.998 -21.321 1.00 78.12 216 PRO A O 1
ATOM 1706 N N . SER A 1 217 ? 31.284 2.389 -22.887 1.00 78.19 217 SER A N 1
ATOM 1707 C CA . SER A 1 217 ? 32.143 1.539 -22.079 1.00 78.19 217 SER A CA 1
ATOM 1708 C C . SER A 1 217 ? 33.298 2.425 -21.647 1.00 78.19 217 SER A C 1
ATOM 1710 O O . SER A 1 217 ? 34.094 2.832 -22.502 1.00 78.19 217 SER A O 1
ATOM 1712 N N . ILE A 1 218 ? 33.344 2.799 -20.364 1.00 76.69 218 ILE A N 1
ATOM 1713 C CA . ILE A 1 218 ? 34.480 3.522 -19.817 1.00 76.69 218 ILE A CA 1
ATOM 1714 C C . ILE A 1 218 ? 35.624 2.555 -20.049 1.00 76.69 218 ILE A C 1
ATOM 1716 O O . ILE A 1 218 ? 35.733 1.534 -19.371 1.00 76.69 218 ILE A O 1
ATOM 1720 N N . ARG A 1 219 ? 36.417 2.820 -21.091 1.00 76.50 219 ARG A N 1
ATOM 1721 C CA . ARG A 1 219 ? 37.669 2.122 -21.311 1.00 76.50 219 ARG A CA 1
ATOM 1722 C C . ARG A 1 219 ? 38.487 2.506 -20.101 1.00 76.50 219 ARG A C 1
ATOM 1724 O O . ARG A 1 219 ? 39.085 3.579 -20.080 1.00 76.50 219 ARG A O 1
ATOM 1731 N N . VAL A 1 220 ? 38.436 1.667 -19.069 1.00 75.69 220 VAL A N 1
ATOM 1732 C CA . VAL A 1 220 ? 39.372 1.724 -17.963 1.00 75.69 220 VAL A CA 1
ATOM 1733 C C . VAL A 1 220 ? 40.711 1.593 -18.653 1.00 75.69 220 VAL A C 1
ATOM 1735 O O . VAL A 1 220 ? 41.071 0.529 -19.157 1.00 75.69 220 VAL A O 1
ATOM 1738 N N . ARG A 1 221 ? 41.384 2.731 -18.816 1.00 76.50 221 ARG A N 1
ATOM 1739 C CA . ARG A 1 221 ? 42.740 2.772 -19.322 1.00 76.50 221 ARG A CA 1
ATOM 1740 C C . ARG A 1 221 ? 43.499 2.016 -18.250 1.00 76.50 221 ARG A C 1
ATOM 1742 O O . ARG A 1 221 ? 43.712 2.548 -17.167 1.00 76.50 221 ARG A O 1
ATOM 1749 N N . VAL A 1 222 ? 43.773 0.738 -18.502 1.00 76.44 222 VAL A N 1
ATOM 1750 C CA . VAL A 1 222 ? 44.655 -0.048 -17.654 1.00 76.44 222 VAL A CA 1
ATOM 1751 C C . VAL A 1 222 ? 45.970 0.700 -17.733 1.00 76.44 222 VAL A C 1
ATOM 1753 O O . VAL A 1 222 ? 46.661 0.647 -18.752 1.00 76.44 222 VAL A O 1
ATOM 1756 N N . SER A 1 223 ? 46.236 1.523 -16.721 1.00 69.56 223 SER A N 1
ATOM 1757 C CA . SER A 1 223 ? 47.508 2.198 -16.565 1.00 69.56 223 SER A CA 1
ATOM 1758 C C . SER A 1 223 ? 48.537 1.088 -16.554 1.00 69.56 223 SER A C 1
ATOM 1760 O O . SER A 1 223 ? 48.588 0.283 -15.625 1.00 69.56 223 SER A O 1
ATOM 1762 N N . ARG A 1 224 ? 49.269 0.984 -17.662 1.00 66.38 224 ARG A N 1
ATOM 1763 C CA . ARG A 1 224 ? 50.356 0.036 -17.847 1.00 66.38 224 ARG A CA 1
ATOM 1764 C C . ARG A 1 224 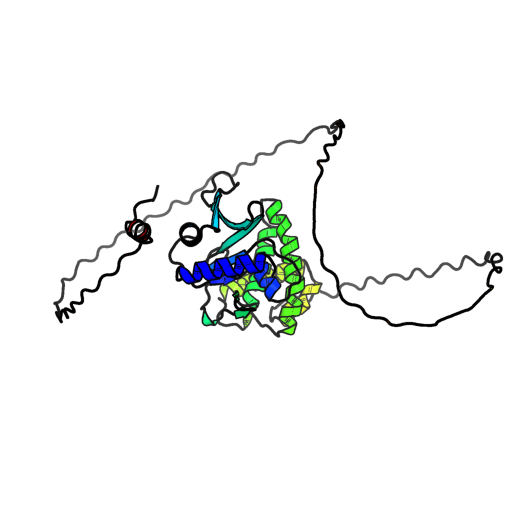? 51.235 0.140 -16.595 1.00 66.38 224 ARG A C 1
ATOM 1766 O O . ARG A 1 224 ? 51.660 1.259 -16.296 1.00 66.38 224 ARG A O 1
ATOM 1773 N N . PRO A 1 225 ? 51.442 -0.949 -15.831 1.00 62.09 225 PRO A N 1
ATOM 1774 C CA . PRO A 1 225 ? 52.254 -0.881 -14.629 1.00 62.09 225 PRO A CA 1
ATOM 1775 C C . PRO A 1 225 ? 53.616 -0.315 -15.022 1.00 62.09 225 PRO A C 1
ATOM 1777 O O . PRO A 1 225 ? 54.269 -0.820 -15.939 1.00 62.09 225 PRO A O 1
ATOM 1780 N N . ALA A 1 226 ? 53.991 0.795 -14.388 1.00 60.00 226 ALA A N 1
ATOM 1781 C CA . ALA A 1 226 ? 55.318 1.352 -14.538 1.00 60.00 226 ALA A CA 1
ATOM 1782 C C . ALA A 1 226 ? 56.307 0.274 -14.083 1.00 60.00 226 ALA A C 1
ATOM 1784 O O . ALA A 1 226 ? 56.237 -0.210 -12.954 1.00 60.00 226 ALA A O 1
ATOM 1785 N N . ALA A 1 227 ? 57.188 -0.141 -14.989 1.00 60.06 227 ALA A N 1
ATOM 1786 C CA . ALA A 1 227 ? 58.289 -1.036 -14.686 1.00 60.06 227 ALA A CA 1
ATOM 1787 C C . ALA A 1 227 ? 59.263 -0.302 -13.753 1.00 60.06 227 ALA A C 1
ATOM 1789 O O . ALA A 1 227 ? 60.138 0.424 -14.206 1.00 60.06 227 ALA A O 1
ATOM 1790 N N . SER A 1 228 ? 59.048 -0.418 -12.448 1.00 63.09 228 SER A N 1
ATOM 1791 C CA . SER A 1 228 ? 59.935 0.102 -11.412 1.00 63.09 228 SER A CA 1
ATOM 1792 C C . SER A 1 228 ? 59.493 -0.490 -10.080 1.00 63.09 228 SER A C 1
ATOM 1794 O O . SER A 1 228 ? 58.586 0.047 -9.462 1.00 63.09 228 SER A O 1
ATOM 1796 N N . VAL A 1 229 ? 60.032 -1.663 -9.734 1.00 57.03 229 VAL A N 1
ATOM 1797 C CA . VAL A 1 229 ? 60.527 -2.087 -8.404 1.00 57.03 229 VAL A CA 1
ATOM 1798 C C . VAL A 1 229 ? 61.064 -3.516 -8.600 1.00 57.03 229 VAL A C 1
ATOM 1800 O O . VAL A 1 229 ? 60.395 -4.512 -8.342 1.00 57.03 229 VAL A O 1
ATOM 1803 N N . GLN A 1 230 ? 62.289 -3.624 -9.113 1.00 56.12 230 GLN A N 1
ATOM 1804 C CA . GLN A 1 230 ? 63.177 -4.733 -8.770 1.00 56.12 230 GLN A CA 1
ATOM 1805 C C . GLN A 1 230 ? 64.144 -4.175 -7.730 1.00 56.12 230 GLN A C 1
ATOM 1807 O O . GLN A 1 230 ? 65.025 -3.410 -8.096 1.00 56.12 230 GLN A O 1
ATOM 1812 N N . ALA A 1 231 ? 63.917 -4.497 -6.456 1.00 54.66 231 ALA A N 1
ATOM 1813 C CA . ALA A 1 231 ? 64.915 -4.599 -5.383 1.00 54.66 231 ALA A CA 1
ATOM 1814 C C . ALA A 1 231 ? 64.230 -4.378 -4.033 1.00 54.66 231 ALA A C 1
ATOM 1816 O O . ALA A 1 231 ? 64.030 -3.240 -3.628 1.00 54.66 231 ALA A O 1
ATOM 1817 N N . THR A 1 232 ? 63.869 -5.472 -3.359 1.00 52.44 232 THR A N 1
ATOM 1818 C CA . THR A 1 232 ? 64.100 -5.761 -1.925 1.00 52.44 232 THR A CA 1
ATOM 1819 C C . THR A 1 232 ? 63.056 -6.754 -1.423 1.00 52.44 232 THR A C 1
ATOM 1821 O O . THR A 1 232 ? 62.033 -6.407 -0.845 1.00 52.44 232 THR A O 1
ATOM 1824 N N . THR A 1 233 ? 63.326 -8.043 -1.612 1.00 41.44 233 THR A N 1
ATOM 1825 C CA . THR A 1 233 ? 62.742 -9.079 -0.748 1.00 41.44 233 THR A CA 1
ATOM 1826 C C . THR A 1 233 ? 63.767 -10.189 -0.562 1.00 41.44 233 THR A C 1
ATOM 1828 O O . THR A 1 233 ? 63.645 -11.291 -1.079 1.00 41.44 233 THR A O 1
ATOM 1831 N N . ALA A 1 234 ? 64.832 -9.852 0.162 1.00 50.44 234 ALA A N 1
ATOM 1832 C CA . ALA A 1 234 ? 65.789 -10.799 0.716 1.00 50.44 234 ALA A CA 1
ATOM 1833 C C . ALA A 1 234 ? 65.829 -10.604 2.236 1.00 50.44 234 ALA A C 1
ATOM 1835 O O . ALA A 1 234 ? 66.815 -10.127 2.775 1.00 50.44 234 ALA A O 1
ATOM 1836 N N . ALA A 1 235 ? 64.718 -10.894 2.914 1.00 50.00 235 ALA A N 1
ATOM 1837 C CA . ALA A 1 235 ? 64.671 -11.146 4.355 1.00 50.00 235 ALA A CA 1
ATOM 1838 C C . ALA A 1 235 ? 63.245 -11.553 4.732 1.00 50.00 235 ALA A C 1
ATOM 1840 O O . ALA A 1 235 ? 62.383 -10.693 4.850 1.00 50.00 235 ALA A O 1
ATOM 1841 N N . LEU A 1 236 ? 63.018 -12.864 4.854 1.00 45.22 236 LEU A N 1
ATOM 1842 C CA . LEU A 1 236 ? 62.056 -13.554 5.740 1.00 45.22 236 LEU A CA 1
ATOM 1843 C C . LEU A 1 236 ? 61.785 -14.971 5.204 1.00 45.22 236 LEU A C 1
ATOM 1845 O O . LEU A 1 236 ? 60.660 -15.434 5.073 1.00 45.22 236 LEU A O 1
ATOM 1849 N N . SER A 1 237 ? 62.865 -15.692 4.899 1.00 45.62 237 SER A N 1
ATOM 1850 C CA . SER A 1 237 ? 62.874 -17.153 4.935 1.00 45.62 237 SER A CA 1
ATOM 1851 C C . SER A 1 237 ? 63.423 -17.551 6.296 1.00 45.62 237 SER A C 1
ATOM 1853 O O . SER A 1 237 ? 64.637 -17.595 6.463 1.00 45.62 237 SER A O 1
ATOM 1855 N N . ARG A 1 238 ? 62.545 -17.741 7.284 1.00 49.88 238 ARG A N 1
ATOM 1856 C CA . ARG A 1 238 ? 62.780 -18.536 8.504 1.00 49.88 238 ARG A CA 1
ATOM 1857 C C . ARG A 1 238 ? 61.525 -18.473 9.366 1.00 49.88 238 ARG A C 1
ATOM 1859 O O . ARG A 1 238 ? 61.340 -17.513 10.101 1.00 49.88 238 ARG A O 1
ATOM 1866 N N . LEU A 1 239 ? 60.684 -19.494 9.221 1.00 40.41 239 LEU A N 1
ATOM 1867 C CA . LEU A 1 239 ? 59.992 -20.239 10.284 1.00 40.41 239 LEU A CA 1
ATOM 1868 C C . LEU A 1 239 ? 58.827 -21.010 9.646 1.00 40.41 239 LEU A C 1
ATOM 1870 O O . LEU A 1 239 ? 57.692 -20.554 9.610 1.00 40.41 239 LEU A O 1
ATOM 1874 N N . SER A 1 240 ? 59.143 -22.194 9.121 1.00 40.69 240 SER A N 1
ATOM 1875 C CA . SER A 1 240 ? 58.175 -23.265 8.893 1.00 40.69 240 SER A CA 1
ATOM 1876 C C . SER A 1 240 ? 58.725 -24.495 9.600 1.00 40.69 240 SER A C 1
ATOM 1878 O O . SER A 1 240 ? 59.720 -25.065 9.158 1.00 40.69 240 SER A O 1
ATOM 1880 N N . VAL A 1 241 ? 58.143 -24.835 10.750 1.00 46.91 241 VAL A N 1
ATOM 1881 C CA . VAL A 1 241 ? 58.333 -26.116 11.434 1.00 46.91 241 VAL A CA 1
ATOM 1882 C C . VAL A 1 241 ? 57.010 -26.493 12.103 1.00 46.91 241 VAL A C 1
ATOM 1884 O O . VAL A 1 241 ? 56.480 -25.719 12.896 1.00 46.91 241 VAL A O 1
ATOM 1887 N N . LYS A 1 242 ? 56.597 -27.734 11.820 1.00 41.97 242 LYS A N 1
ATOM 1888 C CA . LYS A 1 242 ? 55.589 -28.592 12.472 1.00 41.97 242 LYS A CA 1
ATOM 1889 C C . LYS A 1 242 ? 54.148 -28.546 11.964 1.00 41.97 242 LYS A C 1
ATOM 1891 O O . LYS A 1 242 ? 53.264 -27.888 12.499 1.00 41.97 242 LYS A O 1
ATOM 1896 N N . GLU A 1 243 ? 53.956 -29.418 10.981 1.00 42.97 243 GLU A N 1
ATOM 1897 C CA . GLU A 1 243 ? 52.782 -30.257 10.768 1.00 42.97 243 GLU A CA 1
ATOM 1898 C C . GLU A 1 243 ? 52.402 -31.138 11.981 1.00 42.97 243 GLU A C 1
ATOM 1900 O O . GLU A 1 243 ? 53.260 -31.699 12.663 1.00 42.97 243 GLU A O 1
ATOM 1905 N N . SER A 1 244 ? 51.082 -31.310 12.104 1.00 41.47 244 SER A N 1
ATOM 1906 C CA . SER A 1 244 ? 50.343 -32.568 12.300 1.00 41.47 244 SER A CA 1
ATOM 1907 C C . SER A 1 244 ? 50.429 -33.336 13.623 1.00 41.47 244 SER A C 1
ATOM 1909 O O . SER A 1 244 ? 51.365 -34.087 13.873 1.00 41.47 244 SER A O 1
ATOM 1911 N N . ALA A 1 245 ? 49.311 -33.312 14.365 1.00 37.44 245 ALA A N 1
ATOM 1912 C CA . ALA A 1 245 ? 48.762 -34.493 15.035 1.00 37.44 245 ALA A CA 1
ATOM 1913 C C . ALA A 1 245 ? 47.268 -34.326 15.400 1.00 37.44 245 ALA A C 1
ATOM 1915 O O . ALA A 1 245 ? 46.873 -33.343 16.016 1.00 37.44 245 ALA A O 1
ATOM 1916 N N . GLN A 1 246 ? 46.507 -35.384 15.094 1.00 39.31 246 GLN A N 1
ATOM 1917 C CA . GLN A 1 246 ? 45.323 -35.900 15.804 1.00 39.31 246 GLN A CA 1
ATOM 1918 C C . GLN A 1 246 ? 43.925 -35.322 15.511 1.00 39.31 246 GLN A C 1
ATOM 1920 O O . GLN A 1 246 ? 43.404 -34.432 16.174 1.00 39.31 246 GLN A O 1
ATOM 1925 N N . SER A 1 247 ? 43.258 -36.019 14.587 1.00 44.28 247 SER A N 1
ATOM 1926 C CA . SER A 1 247 ? 41.812 -36.253 14.563 1.00 44.28 247 SER A CA 1
ATOM 1927 C C . SER A 1 247 ? 41.498 -37.539 15.342 1.00 44.28 247 SER A C 1
ATOM 1929 O O . SER A 1 247 ? 42.072 -38.581 15.027 1.00 44.28 247 SER A O 1
ATOM 1931 N N . SER A 1 248 ? 40.593 -37.487 16.330 1.00 43.06 248 SER A N 1
ATOM 1932 C CA . SER A 1 248 ? 39.816 -38.658 16.771 1.00 43.06 248 SER A CA 1
ATOM 1933 C C . SER A 1 248 ? 38.616 -38.278 17.661 1.00 43.06 248 SER A C 1
ATOM 1935 O O . SER A 1 248 ? 38.796 -37.663 18.705 1.00 43.06 248 SER A O 1
ATOM 1937 N N . THR A 1 249 ? 37.425 -38.783 17.292 1.00 40.28 249 THR A N 1
ATOM 1938 C CA . THR A 1 249 ? 36.252 -39.109 18.153 1.00 40.28 249 THR A CA 1
ATOM 1939 C C . THR A 1 249 ? 35.505 -37.933 18.830 1.00 40.28 249 THR A C 1
ATOM 1941 O O . THR A 1 249 ? 36.095 -36.915 19.134 1.00 40.28 249 THR A O 1
ATOM 1944 N N . LYS A 1 250 ? 34.195 -37.934 19.120 1.00 39.12 250 LYS A N 1
ATOM 1945 C CA . LYS A 1 250 ? 33.206 -38.990 19.393 1.00 39.12 250 LYS A CA 1
ATOM 1946 C C . LYS A 1 250 ? 31.797 -38.356 19.388 1.00 39.12 250 LYS A C 1
ATOM 1948 O O . LYS A 1 250 ? 31.641 -37.179 19.701 1.00 39.12 250 LYS A O 1
ATOM 1953 N N . ALA A 1 251 ? 30.783 -39.160 19.087 1.00 42.53 251 ALA A N 1
ATOM 1954 C CA . ALA A 1 251 ? 29.365 -38.857 19.278 1.00 42.53 251 ALA A CA 1
ATOM 1955 C C . ALA A 1 251 ? 28.962 -38.798 20.767 1.00 42.53 251 ALA A C 1
ATOM 1957 O O . ALA A 1 251 ? 29.562 -39.506 21.571 1.00 42.53 251 ALA A O 1
ATOM 1958 N N . SER A 1 252 ? 27.894 -38.062 21.111 1.00 37.81 252 SER A N 1
ATOM 1959 C CA . SER A 1 252 ? 26.867 -38.507 22.077 1.00 37.81 252 SER A CA 1
ATOM 1960 C C . SER A 1 252 ? 25.684 -37.536 22.155 1.00 37.81 252 SER A C 1
ATOM 1962 O O . SER A 1 252 ? 25.846 -36.321 22.179 1.00 37.81 252 SER A O 1
ATOM 1964 N N . ALA A 1 253 ? 24.494 -38.121 22.255 1.00 43.03 253 ALA A N 1
ATOM 1965 C CA . ALA A 1 253 ? 23.217 -37.501 22.574 1.00 43.03 253 ALA A CA 1
ATOM 1966 C C . ALA A 1 253 ? 22.979 -37.388 24.097 1.00 43.03 253 ALA A C 1
ATOM 1968 O O . ALA A 1 253 ? 23.489 -38.213 24.850 1.00 43.03 253 ALA A O 1
ATOM 1969 N N . SER A 1 254 ? 22.130 -36.444 24.521 1.00 38.38 254 SER A N 1
ATOM 1970 C CA . SER A 1 254 ? 21.121 -36.536 25.609 1.00 38.38 254 SER A CA 1
ATOM 1971 C C . SER A 1 254 ? 20.385 -35.179 25.667 1.00 38.38 254 SER A C 1
ATOM 1973 O O . SER A 1 254 ? 21.004 -34.134 25.522 1.00 38.38 254 SER A O 1
ATOM 1975 N N . LYS A 1 255 ? 19.054 -35.069 25.556 1.00 41.81 255 LYS A N 1
ATOM 1976 C CA . LYS A 1 255 ? 17.953 -35.406 26.483 1.00 41.81 255 LYS A CA 1
ATOM 1977 C C . LYS A 1 255 ? 18.081 -34.824 27.900 1.00 41.81 255 LYS A C 1
ATOM 1979 O O . LYS A 1 255 ? 18.791 -35.374 28.728 1.00 41.81 255 LYS A O 1
ATOM 1984 N N . GLY A 1 256 ? 17.186 -33.870 28.183 1.00 32.75 256 GLY A N 1
ATOM 1985 C CA . GLY A 1 256 ? 16.399 -33.821 29.420 1.00 32.75 256 GLY A CA 1
ATOM 1986 C C . GLY A 1 256 ? 16.779 -32.744 30.436 1.00 32.75 256 GLY A C 1
ATOM 1987 O O . GLY A 1 256 ? 17.947 -32.571 30.752 1.00 32.75 256 GLY A O 1
ATOM 1988 N N . GLY A 1 257 ? 15.761 -32.097 31.017 1.00 31.09 257 GLY A N 1
ATOM 1989 C CA . GLY A 1 257 ? 15.876 -31.513 32.358 1.00 31.09 257 GLY A CA 1
ATOM 1990 C C . GLY A 1 257 ? 15.252 -30.135 32.539 1.00 31.09 257 GLY A C 1
ATOM 1991 O O . GLY A 1 257 ? 15.902 -29.122 32.326 1.00 31.09 257 GLY A O 1
ATOM 1992 N N . ALA A 1 258 ? 14.002 -30.113 32.992 1.00 35.88 258 ALA A N 1
ATOM 1993 C CA . ALA A 1 258 ? 13.305 -28.944 33.515 1.00 35.88 258 ALA A CA 1
ATOM 1994 C C . ALA A 1 258 ? 13.721 -28.610 34.963 1.00 35.88 258 ALA A C 1
ATOM 1996 O O . ALA A 1 258 ? 13.987 -29.533 35.729 1.00 35.88 258 ALA A O 1
ATOM 1997 N N . ARG A 1 259 ? 13.666 -27.320 35.344 1.00 33.88 259 ARG A N 1
ATOM 1998 C CA . ARG A 1 259 ? 13.200 -26.724 36.634 1.00 33.88 259 ARG A CA 1
ATOM 1999 C C . ARG A 1 259 ? 13.730 -25.274 36.738 1.00 33.88 259 ARG A C 1
ATOM 2001 O O . ARG A 1 259 ? 14.895 -25.063 36.449 1.00 33.88 259 ARG A O 1
ATOM 2008 N N . VAL A 1 260 ? 12.918 -24.216 36.901 1.00 31.53 260 VAL A N 1
ATOM 2009 C CA . VAL A 1 260 ? 12.063 -23.767 38.037 1.00 31.53 260 VAL A CA 1
ATOM 2010 C C . VAL A 1 260 ? 12.824 -22.865 39.035 1.00 31.53 260 VAL A C 1
ATOM 2012 O O . VAL A 1 260 ? 13.830 -23.296 39.582 1.00 31.53 260 VAL A O 1
ATOM 2015 N N . LEU A 1 261 ? 12.217 -21.688 39.309 1.00 32.09 261 LEU A N 1
ATOM 2016 C CA . LEU A 1 261 ? 12.447 -20.689 40.388 1.00 32.09 261 LEU A CA 1
ATOM 2017 C C . LEU A 1 261 ? 13.756 -19.874 40.317 1.00 32.09 261 LEU A C 1
ATOM 2019 O O . LEU A 1 261 ? 14.779 -20.394 39.909 1.00 32.09 261 LEU A O 1
ATOM 2023 N N . ALA A 1 262 ? 13.865 -18.621 40.766 1.00 29.72 262 ALA A N 1
ATOM 2024 C CA . ALA A 1 262 ? 12.968 -17.536 41.185 1.00 29.72 262 ALA A CA 1
ATOM 2025 C C . ALA A 1 262 ? 13.872 -16.332 41.567 1.00 29.72 262 ALA A C 1
ATOM 2027 O O . ALA A 1 262 ? 15.070 -16.527 41.733 1.00 29.72 262 ALA A O 1
ATOM 2028 N N . VAL A 1 263 ? 13.267 -15.156 41.820 1.00 30.89 263 VAL A N 1
ATOM 2029 C CA . VAL A 1 263 ? 13.819 -14.006 42.591 1.00 30.89 263 VAL A CA 1
ATOM 2030 C C . VAL A 1 263 ? 15.017 -13.306 41.915 1.00 30.89 263 VAL A C 1
ATOM 2032 O O . VAL A 1 263 ? 16.042 -13.907 41.658 1.00 30.89 263 VAL A O 1
ATOM 2035 N N . GLY A 1 264 ? 14.983 -12.034 41.531 1.00 27.97 264 GLY A N 1
ATOM 2036 C CA . GLY A 1 264 ? 14.624 -10.831 42.277 1.00 27.97 264 GLY A CA 1
ATOM 2037 C C . GLY A 1 264 ? 15.788 -9.830 42.137 1.00 27.97 264 GLY A C 1
ATOM 2038 O O . GLY A 1 264 ? 16.809 -10.151 41.538 1.00 27.97 264 GLY A O 1
ATOM 2039 N N . ALA A 1 265 ? 15.630 -8.651 42.737 1.00 32.38 265 ALA A N 1
ATOM 2040 C CA . ALA A 1 265 ? 16.610 -7.564 42.874 1.00 32.38 265 ALA A CA 1
ATOM 2041 C C . ALA A 1 265 ? 16.640 -6.477 41.776 1.00 32.38 265 ALA A C 1
ATOM 2043 O O . ALA A 1 265 ? 17.238 -6.577 40.709 1.00 32.38 265 ALA A O 1
ATOM 2044 N N . GLN A 1 266 ? 15.974 -5.389 42.165 1.00 33.47 266 GLN A N 1
ATOM 2045 C CA . GLN A 1 266 ? 16.329 -3.980 42.007 1.00 33.47 266 GLN A CA 1
ATOM 2046 C C . GLN A 1 266 ? 17.784 -3.686 41.599 1.00 33.47 266 GLN A C 1
ATOM 2048 O O . GLN A 1 266 ? 18.736 -4.195 42.184 1.00 33.47 266 GLN A O 1
ATOM 2053 N N . GLY A 1 267 ? 17.931 -2.728 40.683 1.00 33.12 267 GLY A N 1
ATOM 2054 C CA . GLY A 1 267 ? 19.197 -2.077 40.365 1.00 33.12 267 GLY A CA 1
ATOM 2055 C C . GLY A 1 267 ? 18.965 -0.644 39.895 1.00 33.12 267 GLY A C 1
ATOM 2056 O O . GLY A 1 267 ? 18.823 -0.382 38.707 1.00 33.12 267 GLY A O 1
ATOM 2057 N N . THR A 1 268 ? 18.911 0.284 40.846 1.00 36.00 268 THR A N 1
ATOM 2058 C CA . THR A 1 268 ? 19.090 1.727 40.637 1.00 36.00 268 THR A CA 1
ATOM 2059 C C . THR A 1 268 ? 20.545 2.033 40.275 1.00 36.00 268 THR A C 1
ATOM 2061 O O . THR A 1 268 ? 21.433 1.535 40.964 1.00 36.00 268 THR A O 1
ATOM 2064 N N . LYS A 1 269 ? 20.784 2.881 39.264 1.00 36.22 269 LYS A N 1
ATOM 2065 C CA . LYS A 1 269 ? 22.014 3.677 39.022 1.00 36.22 269 LYS A CA 1
ATOM 2066 C C . LYS A 1 269 ? 21.710 4.674 37.889 1.00 36.22 269 LYS A C 1
ATOM 2068 O O . LYS A 1 269 ? 21.359 4.257 36.795 1.00 36.22 269 LYS A O 1
ATOM 2073 N N . THR A 1 270 ? 21.499 5.961 38.175 1.00 35.00 270 THR A N 1
ATOM 2074 C CA . THR A 1 270 ? 22.497 7.058 38.174 1.00 35.00 270 THR A CA 1
ATOM 2075 C C . THR A 1 270 ? 23.377 7.124 36.919 1.00 35.00 270 THR A C 1
ATOM 2077 O O . THR A 1 270 ? 24.312 6.340 36.787 1.00 35.00 270 THR A O 1
ATOM 2080 N N . ALA A 1 271 ? 23.128 8.122 36.069 1.00 34.25 271 ALA A N 1
ATOM 2081 C CA . ALA A 1 271 ? 24.067 8.688 35.094 1.00 34.25 271 ALA A CA 1
ATOM 2082 C C . ALA A 1 271 ? 23.556 10.108 34.770 1.00 34.25 271 ALA A C 1
ATOM 2084 O O . ALA A 1 271 ? 22.455 10.273 34.259 1.00 34.25 271 ALA A O 1
ATOM 2085 N N . SER A 1 272 ? 24.127 11.140 35.389 1.00 35.91 272 SER A N 1
ATOM 2086 C CA . SER A 1 272 ? 25.303 11.890 34.923 1.00 35.91 272 SER A CA 1
ATOM 2087 C C . SER A 1 272 ? 24.971 12.837 33.768 1.00 35.91 272 SER A C 1
ATOM 2089 O O . SER A 1 272 ? 24.901 12.461 32.601 1.00 35.91 272 SER A O 1
ATOM 2091 N N . SER A 1 273 ? 24.803 14.092 34.165 1.00 35.38 273 SER A N 1
ATOM 2092 C CA . SER A 1 273 ? 24.910 15.311 33.378 1.00 35.38 273 SER A CA 1
ATOM 2093 C C . SER A 1 273 ? 26.176 15.354 32.519 1.00 35.38 273 SER A C 1
ATOM 2095 O O . SER A 1 273 ? 27.279 15.200 33.045 1.00 35.38 273 SER A O 1
ATOM 2097 N N . SER A 1 274 ? 26.034 15.699 31.242 1.00 38.94 274 SER A N 1
ATOM 2098 C CA . SER A 1 274 ? 27.101 16.349 30.485 1.00 38.94 274 SER A CA 1
ATOM 2099 C C . SER A 1 274 ? 26.529 17.443 29.585 1.00 38.94 274 SER A C 1
ATOM 2101 O O . SER A 1 274 ? 25.671 17.246 28.729 1.00 38.94 274 SER A O 1
ATOM 2103 N N . SER A 1 275 ? 27.009 18.641 29.881 1.00 35.69 275 SER A N 1
ATOM 2104 C CA . SER A 1 275 ? 26.875 19.899 29.167 1.00 35.69 275 SER A CA 1
ATOM 2105 C C . SER A 1 275 ? 27.581 19.845 27.810 1.00 35.69 275 SER A C 1
ATOM 2107 O O . SER A 1 275 ? 28.767 19.526 27.753 1.00 35.69 275 SER A O 1
ATOM 2109 N N . GLY A 1 276 ? 26.881 20.232 26.743 1.00 35.03 276 GLY A N 1
ATOM 2110 C CA . GLY A 1 276 ? 27.449 20.469 25.417 1.00 35.03 276 GLY A CA 1
ATOM 2111 C C . GLY A 1 276 ? 26.910 21.774 24.834 1.00 35.03 276 GLY A C 1
ATOM 2112 O O . GLY A 1 276 ? 25.720 21.901 24.564 1.00 35.03 276 GLY A O 1
ATOM 2113 N N . THR A 1 277 ? 27.800 22.750 24.696 1.00 38.88 277 THR A N 1
ATOM 2114 C CA . THR A 1 277 ? 27.635 24.083 24.094 1.00 38.88 277 THR A CA 1
ATOM 2115 C C . THR A 1 277 ? 27.094 24.063 22.658 1.00 38.88 277 THR A C 1
ATOM 2117 O O . THR A 1 277 ? 27.548 23.231 21.871 1.00 38.88 277 THR A O 1
ATOM 2120 N N . PRO A 1 278 ? 26.244 25.028 22.251 1.00 40.91 278 PRO A N 1
ATOM 2121 C CA . PRO A 1 278 ? 25.917 25.247 20.850 1.00 40.91 278 PRO A CA 1
ATOM 2122 C C . PRO A 1 278 ? 26.736 26.400 20.250 1.00 40.91 278 PRO A C 1
ATOM 2124 O O . PRO A 1 278 ? 26.721 27.528 20.742 1.00 40.91 278 PRO A O 1
ATOM 2127 N N . THR A 1 279 ? 27.384 26.135 19.121 1.00 35.69 279 THR A N 1
ATOM 2128 C CA . THR A 1 279 ? 27.930 27.145 18.208 1.00 35.69 279 THR A CA 1
ATOM 2129 C C . THR A 1 279 ? 27.295 26.936 16.844 1.00 35.69 279 THR A C 1
ATOM 2131 O O . THR A 1 279 ? 27.565 25.928 16.212 1.00 35.69 279 THR A O 1
ATOM 2134 N N . THR A 1 280 ? 26.489 27.894 16.376 1.00 38.47 280 THR A N 1
ATOM 2135 C CA . THR A 1 280 ? 26.435 28.268 14.950 1.00 38.47 280 THR A CA 1
ATOM 2136 C C . THR A 1 280 ? 25.724 29.607 14.764 1.00 38.47 280 THR A C 1
ATOM 2138 O O . THR A 1 280 ? 24.582 29.817 15.167 1.00 38.47 280 THR A O 1
ATOM 2141 N N . THR A 1 281 ? 26.454 30.508 14.126 1.00 36.84 281 THR A N 1
ATOM 2142 C CA . THR A 1 281 ? 26.102 31.821 13.586 1.00 36.84 281 THR A CA 1
ATOM 2143 C C . THR A 1 281 ? 25.140 31.745 12.381 1.00 36.84 281 THR A C 1
ATOM 2145 O O . THR A 1 281 ? 25.408 31.009 11.440 1.00 36.84 281 THR A O 1
ATOM 2148 N N . LYS A 1 282 ? 24.030 32.511 12.455 1.00 36.22 282 LYS A N 1
ATOM 2149 C CA . LYS A 1 282 ? 23.378 33.456 11.486 1.00 36.22 282 LYS A CA 1
ATOM 2150 C C . LYS A 1 282 ? 23.847 33.512 9.990 1.00 36.22 282 LYS A C 1
ATOM 2152 O O . LYS A 1 282 ? 25.010 33.238 9.737 1.00 36.22 282 LYS A O 1
ATOM 2157 N N . PRO A 1 283 ? 23.122 34.202 9.061 1.00 48.78 283 PRO A N 1
ATOM 2158 C CA . PRO A 1 283 ? 21.699 34.131 8.654 1.00 48.78 283 PRO A CA 1
ATOM 2159 C C . PRO A 1 283 ? 21.494 34.266 7.101 1.00 48.78 283 PRO A C 1
ATOM 2161 O O . PRO A 1 283 ? 22.397 34.682 6.387 1.00 48.78 283 PRO A O 1
ATOM 2164 N N . ALA A 1 284 ? 20.287 34.028 6.565 1.00 32.53 284 ALA A N 1
ATOM 2165 C CA . ALA A 1 284 ? 19.815 34.600 5.278 1.00 32.53 284 ALA A CA 1
ATOM 2166 C C . ALA A 1 284 ? 18.274 34.476 5.198 1.00 32.53 284 ALA A C 1
ATOM 2168 O O . ALA A 1 284 ? 17.742 33.374 5.284 1.00 32.53 284 ALA A O 1
ATOM 2169 N N . ALA A 1 285 ? 17.515 35.570 5.343 1.00 32.38 285 ALA A N 1
ATOM 2170 C CA . ALA A 1 285 ? 16.935 36.381 4.254 1.00 32.38 285 ALA A CA 1
ATOM 2171 C C . ALA A 1 285 ? 16.048 35.546 3.297 1.00 32.38 285 ALA A C 1
ATOM 2173 O O . ALA A 1 285 ? 16.543 34.802 2.465 1.00 32.38 285 ALA A O 1
ATOM 2174 N N . SER A 1 286 ? 14.730 35.485 3.519 1.00 31.12 286 SER A N 1
ATOM 2175 C CA . SER A 1 286 ? 13.719 36.445 3.029 1.00 31.12 286 SER A CA 1
ATOM 2176 C C . SER A 1 286 ? 13.628 36.532 1.503 1.00 31.12 286 SER A C 1
ATOM 2178 O O . SER A 1 286 ? 14.315 37.357 0.915 1.00 31.12 286 SER A O 1
ATOM 2180 N N . VAL A 1 287 ? 12.674 35.806 0.905 1.00 34.22 287 VAL A N 1
ATOM 2181 C CA . VAL A 1 287 ? 11.858 36.305 -0.218 1.00 34.22 287 VAL A CA 1
ATOM 2182 C C . VAL A 1 287 ? 10.439 35.741 -0.079 1.00 34.22 287 VAL A C 1
ATOM 2184 O O . VAL A 1 287 ? 10.182 34.565 -0.324 1.00 34.22 287 VAL A O 1
ATOM 2187 N N . GLN A 1 288 ? 9.514 36.607 0.335 1.00 31.98 288 GLN A N 1
ATOM 2188 C CA . GLN A 1 288 ? 8.088 36.472 0.051 1.00 31.98 288 GLN A CA 1
ATOM 2189 C C . GLN A 1 288 ? 7.874 36.703 -1.448 1.00 31.98 288 GLN A C 1
ATOM 2191 O O . GLN A 1 288 ? 8.280 37.739 -1.968 1.00 31.98 288 GLN A O 1
ATOM 2196 N N . ALA A 1 289 ? 7.172 35.795 -2.122 1.00 31.92 289 ALA A N 1
ATOM 2197 C CA . ALA A 1 289 ? 6.556 36.084 -3.409 1.00 31.92 289 ALA A CA 1
ATOM 2198 C C . ALA A 1 289 ? 5.077 35.701 -3.347 1.00 31.92 289 ALA A C 1
ATOM 2200 O O . ALA A 1 289 ? 4.694 34.545 -3.172 1.00 31.92 289 ALA A O 1
ATOM 2201 N N . GLN A 1 290 ? 4.260 36.745 -3.433 1.00 34.97 290 GLN A N 1
ATOM 2202 C CA . GLN A 1 290 ? 2.813 36.732 -3.524 1.00 34.97 290 GLN A CA 1
ATOM 2203 C C . GLN A 1 290 ? 2.362 35.916 -4.742 1.00 34.97 290 GLN A C 1
ATOM 2205 O O . GLN A 1 290 ? 2.740 36.232 -5.867 1.00 34.97 290 GLN A O 1
ATOM 2210 N N . MET A 1 291 ? 1.451 34.962 -4.550 1.00 30.88 291 MET A N 1
ATOM 2211 C CA . MET A 1 291 ? 0.539 34.568 -5.624 1.00 30.88 291 MET A CA 1
ATOM 2212 C C . MET A 1 291 ? -0.889 34.948 -5.253 1.00 30.88 291 MET A C 1
ATOM 2214 O O . MET A 1 291 ? -1.511 34.427 -4.326 1.00 30.88 291 MET A O 1
ATOM 2218 N N . ARG A 1 292 ? -1.358 35.956 -5.992 1.00 34.09 292 ARG A N 1
ATOM 2219 C CA . ARG A 1 292 ? -2.710 36.494 -5.992 1.00 34.09 292 ARG A CA 1
ATOM 2220 C C . ARG A 1 292 ? -3.714 35.424 -6.414 1.00 34.09 292 ARG A C 1
ATOM 2222 O O . ARG A 1 292 ? -3.518 34.686 -7.372 1.00 34.09 292 ARG A O 1
ATOM 2229 N N . LYS A 1 293 ? -4.832 35.438 -5.695 1.00 37.06 293 LYS A N 1
ATOM 2230 C CA . LYS A 1 293 ? -6.078 34.731 -5.975 1.00 37.06 293 LYS A CA 1
ATOM 2231 C C . LYS A 1 293 ? -6.679 35.220 -7.298 1.00 37.06 293 LYS A C 1
ATOM 2233 O O . LYS A 1 293 ? -6.986 36.402 -7.415 1.00 37.06 293 LYS A O 1
ATOM 2238 N N . THR A 1 294 ? -6.986 34.305 -8.210 1.00 33.44 294 THR A N 1
ATOM 2239 C CA . THR A 1 294 ? -8.029 34.490 -9.230 1.00 33.44 294 THR A CA 1
ATOM 2240 C C . THR A 1 294 ? -8.911 33.243 -9.244 1.00 33.44 294 THR A C 1
ATOM 2242 O O . THR A 1 294 ? -8.550 32.192 -9.759 1.00 33.44 294 THR A O 1
ATOM 2245 N N . ARG A 1 295 ? -10.078 33.346 -8.595 1.00 37.00 295 ARG A N 1
ATOM 2246 C CA . ARG A 1 295 ? -11.156 32.349 -8.665 1.00 37.00 295 ARG A CA 1
ATOM 2247 C C . ARG A 1 295 ? -11.934 32.550 -9.971 1.00 37.00 295 ARG A C 1
ATOM 2249 O O . ARG A 1 295 ? -12.475 33.642 -10.152 1.00 37.00 295 ARG A O 1
ATOM 2256 N N . PRO A 1 296 ? -12.096 31.529 -10.828 1.00 39.47 296 PRO A N 1
ATOM 2257 C CA . PRO A 1 296 ? -13.111 31.558 -11.868 1.00 39.47 296 PRO A CA 1
ATOM 2258 C C . PRO A 1 296 ? -14.506 31.378 -11.260 1.00 39.47 296 PRO A C 1
ATOM 2260 O O . PRO A 1 296 ? -14.757 30.510 -10.425 1.00 39.47 296 PRO A O 1
ATOM 2263 N N . ARG A 1 297 ? -15.409 32.252 -11.696 1.00 38.19 297 ARG A N 1
ATOM 2264 C CA . ARG A 1 297 ? -16.831 32.341 -11.358 1.00 38.19 297 ARG A CA 1
ATOM 2265 C C . ARG A 1 297 ? -17.562 31.124 -11.953 1.00 38.19 297 ARG A C 1
ATOM 2267 O O . ARG A 1 297 ? -17.652 31.021 -13.174 1.00 38.19 297 ARG A O 1
ATOM 2274 N N . LEU A 1 298 ? -18.088 30.215 -11.124 1.00 41.25 298 LEU A N 1
ATOM 2275 C CA . LEU A 1 298 ? -18.983 29.153 -11.603 1.00 41.25 298 LEU A CA 1
ATOM 2276 C C . LEU A 1 298 ? -20.297 29.775 -12.095 1.00 41.25 298 LEU A C 1
ATOM 2278 O O . LEU A 1 298 ? -20.986 30.478 -11.353 1.00 41.25 298 LEU A O 1
ATOM 2282 N N . LYS A 1 299 ? -20.628 29.511 -13.362 1.00 43.78 299 LYS A N 1
ATOM 2283 C CA . LYS A 1 299 ? -21.922 29.829 -13.966 1.00 43.78 299 LYS A CA 1
ATOM 2284 C C . LYS A 1 299 ? -22.973 28.835 -13.464 1.00 43.78 299 LYS A C 1
ATOM 2286 O O . LYS A 1 299 ? -22.762 27.627 -13.478 1.00 43.78 299 LYS A O 1
ATOM 2291 N N . LYS A 1 300 ? -24.099 29.388 -13.023 1.00 46.34 300 LYS A N 1
ATOM 2292 C CA . LYS A 1 300 ? -25.320 28.707 -12.577 1.00 46.34 300 LYS A CA 1
ATOM 2293 C C . LYS A 1 300 ? -25.991 28.025 -13.786 1.00 46.34 300 LYS A C 1
ATOM 2295 O O . LYS A 1 300 ? -26.191 28.722 -14.782 1.00 46.34 300 LYS A O 1
ATOM 2300 N N . PRO A 1 301 ? -26.345 26.728 -13.749 1.00 50.12 301 PRO A N 1
ATOM 2301 C CA . PRO A 1 301 ? -27.170 26.142 -14.795 1.00 50.12 301 PRO A CA 1
ATOM 2302 C C . PRO A 1 301 ? -28.644 26.510 -14.602 1.00 50.12 301 PRO A C 1
ATOM 2304 O O . PRO A 1 301 ? -29.154 26.588 -13.482 1.00 50.12 301 PRO A O 1
ATOM 2307 N N . ALA A 1 302 ? -29.289 26.782 -15.734 1.00 44.69 302 ALA A N 1
ATOM 2308 C CA . ALA A 1 302 ? -30.686 27.146 -15.861 1.00 44.69 302 ALA A CA 1
ATOM 2309 C C . ALA A 1 302 ? -31.602 25.948 -15.573 1.00 44.69 302 ALA A C 1
ATOM 2311 O O . ALA A 1 302 ? -31.387 24.840 -16.058 1.00 44.69 302 ALA A O 1
ATOM 2312 N N . THR A 1 303 ? -32.642 26.212 -14.793 1.00 39.31 303 THR A N 1
ATOM 2313 C CA . THR A 1 303 ? -33.793 25.346 -14.551 1.00 39.31 303 THR A CA 1
ATOM 2314 C C . THR A 1 303 ? -34.705 25.340 -15.777 1.00 39.31 303 THR A C 1
ATOM 2316 O O . THR A 1 303 ? -35.267 26.381 -16.116 1.00 39.31 303 THR A O 1
ATOM 2319 N N . ALA A 1 304 ? -34.887 24.181 -16.409 1.00 45.81 304 ALA A N 1
ATOM 2320 C CA . ALA A 1 304 ? -35.960 23.939 -17.368 1.00 45.81 304 ALA A CA 1
ATOM 2321 C C . ALA A 1 304 ? -36.953 22.950 -16.747 1.00 45.81 304 ALA A C 1
ATOM 2323 O O . ALA A 1 304 ? -36.569 21.867 -16.306 1.00 45.81 304 ALA A O 1
ATOM 2324 N N . GLY A 1 305 ? -38.209 23.382 -16.647 1.00 40.12 305 GLY A N 1
ATOM 2325 C CA . GLY A 1 305 ? -39.306 22.610 -16.084 1.00 40.12 305 GLY A CA 1
ATOM 2326 C C . GLY A 1 305 ? -39.840 21.548 -17.043 1.00 40.12 305 GLY A C 1
ATOM 2327 O O . GLY A 1 305 ? -39.808 21.706 -18.261 1.00 40.12 305 GLY A O 1
ATOM 2328 N N . GLY A 1 306 ? -40.375 20.482 -16.454 1.00 43.19 306 GLY A N 1
ATOM 2329 C CA . GLY A 1 306 ? -41.163 19.455 -17.120 1.00 43.19 306 GLY A CA 1
ATOM 2330 C C . GLY A 1 306 ? -42.210 18.926 -16.142 1.00 43.19 306 GLY A C 1
ATOM 2331 O O . GLY A 1 306 ? -41.877 18.513 -15.034 1.00 43.19 306 GLY A O 1
ATOM 2332 N N . SER A 1 307 ? -43.470 19.039 -16.550 1.00 43.31 307 SER A N 1
ATOM 2333 C CA . SER A 1 307 ? -44.701 18.774 -15.799 1.00 43.31 307 SER A CA 1
ATOM 2334 C C . SER A 1 307 ? -44.954 17.293 -15.453 1.00 43.31 307 SER A C 1
ATOM 2336 O O . SER A 1 307 ? -44.343 16.407 -16.049 1.00 43.31 307 SER A O 1
ATOM 2338 N N . PRO A 1 308 ? -45.883 17.014 -14.511 1.00 48.62 308 PRO A N 1
ATOM 2339 C CA . PRO A 1 308 ? -46.074 15.702 -13.899 1.00 48.62 308 PRO A CA 1
ATOM 2340 C C . PRO A 1 308 ? -47.086 14.823 -14.650 1.00 48.62 308 PRO A C 1
ATOM 2342 O O . PRO A 1 308 ? -48.181 15.269 -14.996 1.00 48.62 308 PRO A O 1
ATOM 2345 N N . THR A 1 309 ? -46.773 13.537 -14.808 1.00 50.78 309 THR A N 1
ATOM 2346 C CA . THR A 1 309 ? -47.737 12.498 -15.206 1.00 50.78 309 THR A CA 1
ATOM 2347 C C . THR A 1 309 ? -48.199 11.683 -13.996 1.00 50.78 309 THR A C 1
ATOM 2349 O O . THR A 1 309 ? -47.406 11.285 -13.145 1.00 50.78 309 THR A O 1
ATOM 2352 N N . LYS A 1 310 ? -49.519 11.486 -13.933 1.00 52.09 310 LYS A N 1
ATOM 2353 C CA . LYS A 1 310 ? -50.322 10.838 -12.882 1.00 52.09 310 LYS A CA 1
ATOM 2354 C C . LYS A 1 310 ? -50.124 9.303 -12.785 1.00 52.09 310 LYS A C 1
ATOM 2356 O O . LYS A 1 310 ? -49.520 8.712 -13.676 1.00 52.09 310 LYS A O 1
ATOM 2361 N N . PRO A 1 311 ? -50.646 8.663 -11.714 1.00 49.38 311 PRO A N 1
ATOM 2362 C CA . PRO A 1 311 ? -50.263 7.325 -11.267 1.00 49.38 311 PRO A CA 1
ATOM 2363 C C . PRO A 1 311 ? -51.108 6.210 -11.896 1.00 49.38 311 PRO A C 1
ATOM 2365 O O . PRO A 1 311 ? -52.280 6.415 -12.205 1.00 49.38 311 PRO A O 1
ATOM 2368 N N . THR A 1 312 ? -50.536 5.007 -11.992 1.00 45.31 312 THR A N 1
ATOM 2369 C CA . THR A 1 312 ? -51.262 3.784 -12.364 1.00 45.31 312 THR A CA 1
ATOM 2370 C C . THR A 1 312 ? -51.135 2.736 -11.256 1.00 45.31 312 THR A C 1
ATOM 2372 O O . THR A 1 312 ? -50.053 2.241 -10.973 1.00 45.31 312 THR A O 1
ATOM 2375 N N . THR A 1 313 ? -52.280 2.503 -10.616 1.00 44.06 313 THR A N 1
ATOM 2376 C CA . THR A 1 313 ? -52.901 1.242 -10.176 1.00 44.06 313 THR A CA 1
ATOM 2377 C C . THR A 1 313 ? -52.097 0.158 -9.446 1.00 44.06 313 THR A C 1
ATOM 2379 O O . THR A 1 313 ? -51.067 -0.343 -9.877 1.00 44.06 313 THR A O 1
ATOM 2382 N N . ALA A 1 314 ? -52.710 -0.256 -8.337 1.00 40.34 314 ALA A N 1
ATOM 2383 C CA . ALA A 1 314 ? -52.321 -1.271 -7.378 1.00 40.34 314 ALA A CA 1
ATOM 2384 C C . ALA A 1 314 ? -52.334 -2.716 -7.905 1.00 40.34 314 ALA A C 1
ATOM 2386 O O . ALA A 1 314 ? -53.213 -3.100 -8.672 1.00 40.34 314 ALA A O 1
ATOM 2387 N N . GLN A 1 315 ? -51.481 -3.555 -7.311 1.00 41.28 315 GLN A N 1
ATOM 2388 C CA . GLN A 1 315 ? -51.748 -4.981 -7.136 1.00 41.28 315 GLN A CA 1
ATOM 2389 C C . GLN A 1 315 ? -51.393 -5.406 -5.705 1.00 41.28 315 GLN A C 1
ATOM 2391 O O . GLN A 1 315 ? -50.257 -5.292 -5.253 1.00 41.28 315 GLN A O 1
ATOM 2396 N N . LYS A 1 316 ? -52.426 -5.855 -4.985 1.00 42.78 316 LYS A N 1
ATOM 2397 C CA . LYS A 1 316 ? -52.374 -6.511 -3.674 1.00 42.78 316 LYS A CA 1
ATOM 2398 C C . LYS A 1 316 ? -52.154 -8.010 -3.872 1.00 42.78 316 LYS A C 1
ATOM 2400 O O . LYS A 1 316 ? -52.790 -8.588 -4.749 1.00 42.78 316 LYS A O 1
ATOM 2405 N N . SER A 1 317 ? -51.351 -8.636 -3.012 1.00 41.44 317 SER A N 1
ATOM 2406 C CA . SER A 1 317 ? -51.301 -10.092 -2.764 1.00 41.44 317 SER A CA 1
ATOM 2407 C C . SER A 1 317 ? -50.422 -10.385 -1.529 1.00 41.44 317 SER A C 1
ATOM 2409 O O . SER A 1 317 ? -49.704 -9.484 -1.097 1.00 41.44 317 SER A O 1
ATOM 2411 N N . PRO A 1 318 ? -50.578 -11.532 -0.839 1.00 50.66 318 PRO A N 1
ATOM 2412 C CA . PRO A 1 318 ? -51.189 -11.529 0.486 1.00 50.66 318 PRO A CA 1
ATOM 2413 C C . PRO A 1 318 ? -50.227 -11.768 1.653 1.00 50.66 318 PRO A C 1
ATOM 2415 O O . PRO A 1 318 ? -49.160 -12.362 1.540 1.00 50.66 318 PRO A O 1
ATOM 2418 N N . VAL A 1 319 ? -50.716 -11.332 2.813 1.00 38.22 319 VAL A N 1
ATOM 2419 C CA . VAL A 1 319 ? -50.193 -11.562 4.158 1.00 38.22 319 VAL A CA 1
ATOM 2420 C C . VAL A 1 319 ? -50.299 -13.046 4.516 1.00 38.22 319 VAL A C 1
ATOM 2422 O O . VAL A 1 319 ? -51.403 -13.574 4.635 1.00 38.22 319 VAL A O 1
ATOM 2425 N N . VAL A 1 320 ? -49.162 -13.694 4.770 1.00 46.03 320 VAL A N 1
ATOM 2426 C CA . VAL A 1 320 ? -49.099 -14.971 5.492 1.00 46.03 320 VAL A CA 1
ATOM 2427 C C . VAL A 1 320 ? -48.673 -14.671 6.928 1.00 46.03 320 VAL A C 1
ATOM 2429 O O . VAL A 1 320 ? -47.560 -14.220 7.185 1.00 46.03 320 VAL A O 1
ATOM 2432 N N . ARG A 1 321 ? -49.604 -14.883 7.865 1.00 35.78 321 ARG A N 1
ATOM 2433 C CA . ARG A 1 321 ? -49.346 -14.920 9.307 1.00 35.78 321 ARG A CA 1
ATOM 2434 C C . ARG A 1 321 ? -48.762 -16.285 9.658 1.00 35.78 321 ARG A C 1
ATOM 2436 O O . ARG A 1 321 ? -49.437 -17.292 9.474 1.00 35.78 321 ARG A O 1
ATOM 2443 N N . THR A 1 322 ? -47.589 -16.299 10.275 1.00 41.22 322 THR A N 1
ATOM 2444 C CA . THR A 1 322 ? -47.120 -17.434 11.074 1.00 41.22 322 THR A CA 1
ATOM 2445 C C . THR A 1 322 ? -46.777 -16.943 12.471 1.00 41.22 322 THR A C 1
ATOM 2447 O O . THR A 1 322 ? -45.865 -16.153 12.694 1.00 41.22 322 THR A O 1
ATOM 2450 N N . THR A 1 323 ? -47.587 -17.396 13.419 1.00 42.34 323 THR A N 1
ATOM 2451 C CA . THR A 1 323 ? -47.357 -17.342 14.858 1.00 42.34 323 THR A CA 1
ATOM 2452 C C . THR A 1 323 ? -46.380 -18.441 15.260 1.00 42.34 323 THR A C 1
ATOM 2454 O O . THR A 1 323 ? -46.653 -19.608 14.994 1.00 42.34 323 THR A O 1
ATOM 2457 N N . SER A 1 324 ? -45.324 -18.105 15.997 1.00 39.09 324 SER A N 1
ATOM 2458 C CA . SER A 1 324 ? -44.743 -19.036 16.970 1.00 39.09 324 SER A CA 1
ATOM 2459 C C . SER A 1 324 ? -44.071 -18.274 18.109 1.00 39.09 324 SER A C 1
ATOM 2461 O O . SER A 1 324 ? -43.060 -17.596 17.926 1.00 39.09 324 SER A O 1
ATOM 2463 N N . GLN A 1 325 ? -44.680 -18.397 19.287 1.00 37.22 325 GLN A N 1
ATOM 2464 C CA . GLN A 1 325 ? -44.078 -18.141 20.588 1.00 37.22 325 GLN A CA 1
ATOM 2465 C C . GLN A 1 325 ? -42.945 -19.142 20.855 1.00 37.22 325 GLN A C 1
ATOM 2467 O O . GLN A 1 325 ? -43.030 -20.297 20.449 1.00 37.22 325 GLN A O 1
ATOM 2472 N N . GLY A 1 326 ? -41.934 -18.719 21.611 1.00 38.88 326 GLY A N 1
ATOM 2473 C CA . GLY A 1 326 ? -40.919 -19.611 22.168 1.00 38.88 326 GLY A CA 1
ATOM 2474 C C . GLY A 1 326 ? -39.760 -18.817 22.750 1.00 38.88 326 GLY A C 1
ATOM 2475 O O . GLY A 1 326 ? -38.811 -18.491 22.047 1.00 38.88 326 GLY A O 1
ATOM 2476 N N . GLY A 1 327 ? -39.878 -18.435 24.021 1.00 38.28 327 GLY A N 1
ATOM 2477 C CA . GLY A 1 327 ? -38.859 -17.673 24.730 1.00 38.28 327 GLY A CA 1
ATOM 2478 C C . GLY A 1 327 ? -37.629 -18.503 25.093 1.00 38.28 327 GLY A C 1
ATOM 2479 O O . GLY A 1 327 ? -37.738 -19.680 25.413 1.00 38.28 327 GLY A O 1
ATOM 2480 N N . ASN A 1 328 ? -36.474 -17.841 25.133 1.00 36.22 328 ASN A N 1
ATOM 2481 C CA . ASN A 1 328 ? -35.487 -18.046 26.187 1.00 36.22 328 ASN A CA 1
ATOM 2482 C C . ASN A 1 328 ? -34.600 -16.801 26.324 1.00 36.22 328 ASN A C 1
ATOM 2484 O O . ASN A 1 328 ? -34.080 -16.264 25.349 1.00 36.22 328 ASN A O 1
ATOM 2488 N N . LYS A 1 329 ? -34.504 -16.305 27.560 1.00 42.16 329 LYS A N 1
ATOM 2489 C CA . LYS A 1 329 ? -33.753 -15.114 27.972 1.00 42.16 329 LYS A CA 1
ATOM 2490 C C . LYS A 1 329 ? -32.318 -15.498 28.328 1.00 42.16 329 LYS A C 1
ATOM 2492 O O . LYS A 1 329 ? -32.166 -16.400 29.144 1.00 42.16 329 LYS A O 1
ATOM 2497 N N . THR A 1 330 ? -31.318 -14.756 27.829 1.00 37.03 330 THR A N 1
ATOM 2498 C CA . THR A 1 330 ? -30.094 -14.240 28.521 1.00 37.03 330 THR A CA 1
ATOM 2499 C C . THR A 1 330 ? -29.143 -13.547 27.502 1.00 37.03 330 THR A C 1
ATOM 2501 O O . THR A 1 330 ? -29.377 -13.692 26.306 1.00 37.03 330 THR A O 1
ATOM 2504 N N . PRO A 1 331 ? -28.223 -12.627 27.887 1.00 45.72 331 PRO A N 1
ATOM 2505 C CA . PRO A 1 331 ? -28.504 -11.196 27.775 1.00 45.72 331 PRO A CA 1
ATOM 2506 C C . PRO A 1 331 ? -27.550 -10.384 26.863 1.00 45.72 331 PRO A C 1
ATOM 2508 O O . PRO A 1 331 ? -26.408 -10.744 26.606 1.00 45.72 331 PRO A O 1
ATOM 2511 N N . THR A 1 332 ? -28.046 -9.206 26.464 1.00 50.78 332 THR A N 1
ATOM 2512 C CA . THR A 1 332 ? -27.300 -7.964 26.155 1.00 50.78 332 THR A CA 1
ATOM 2513 C C . THR A 1 332 ? -26.182 -7.989 25.100 1.00 50.78 332 THR A C 1
ATOM 2515 O O . THR A 1 332 ? -25.009 -7.832 25.409 1.00 50.78 332 THR A O 1
ATOM 2518 N N . ALA A 1 333 ? -26.592 -7.949 23.828 1.00 46.41 333 ALA A N 1
ATOM 2519 C CA . ALA A 1 333 ? -25.893 -7.214 22.756 1.00 46.41 333 ALA A CA 1
ATOM 2520 C C . ALA A 1 333 ? -26.842 -6.257 21.986 1.00 46.41 333 ALA A C 1
ATOM 2522 O O . ALA A 1 333 ? -26.485 -5.667 20.968 1.00 46.41 333 ALA A O 1
ATOM 2523 N N . GLY A 1 334 ? -28.083 -6.100 22.469 1.00 39.88 334 GLY A N 1
ATOM 2524 C CA . GLY A 1 334 ? -29.176 -5.462 21.726 1.00 39.88 334 GLY A CA 1
ATOM 2525 C C . GLY A 1 334 ? -29.180 -3.932 21.720 1.00 39.88 334 GLY A C 1
ATOM 2526 O O . GLY A 1 334 ? -29.799 -3.343 20.844 1.00 39.88 334 GLY A O 1
ATOM 2527 N N . ARG A 1 335 ? -28.468 -3.265 22.638 1.00 43.41 335 ARG A N 1
ATOM 2528 C CA . ARG A 1 335 ? -28.602 -1.805 22.808 1.00 43.41 335 ARG A CA 1
ATOM 2529 C C . ARG A 1 335 ? -27.704 -0.966 21.889 1.00 43.41 335 ARG A C 1
ATOM 2531 O O . ARG A 1 335 ? -27.960 0.219 21.729 1.00 43.41 335 ARG A O 1
ATOM 2538 N N . LEU A 1 336 ? -26.692 -1.565 21.248 1.00 44.12 336 LEU A N 1
ATOM 2539 C CA . LEU A 1 336 ? -25.846 -0.858 20.270 1.00 44.12 336 LEU A CA 1
ATOM 2540 C C . LEU A 1 336 ? -26.343 -0.976 18.820 1.00 44.12 336 LEU A C 1
ATOM 2542 O O . LEU A 1 336 ? -26.074 -0.084 18.019 1.00 44.12 336 LEU A O 1
ATOM 2546 N N . ARG A 1 337 ? -27.106 -2.025 18.475 1.00 42.91 337 ARG A N 1
ATOM 2547 C CA . ARG A 1 337 ? -27.723 -2.135 17.139 1.00 42.91 337 ARG A CA 1
ATOM 2548 C C . ARG A 1 337 ? -28.849 -1.122 16.931 1.00 42.91 337 ARG A C 1
ATOM 2550 O O . ARG A 1 337 ? -29.009 -0.629 15.822 1.00 42.91 337 ARG A O 1
ATOM 2557 N N . GLU A 1 338 ? -29.566 -0.763 17.992 1.00 38.69 338 GLU A N 1
ATOM 2558 C CA . GLU A 1 338 ? -30.681 0.188 17.924 1.00 38.69 338 GLU A CA 1
ATOM 2559 C C . GLU A 1 338 ? -30.204 1.648 17.792 1.00 38.69 338 GLU A C 1
ATOM 2561 O O . GLU A 1 338 ? -30.832 2.446 1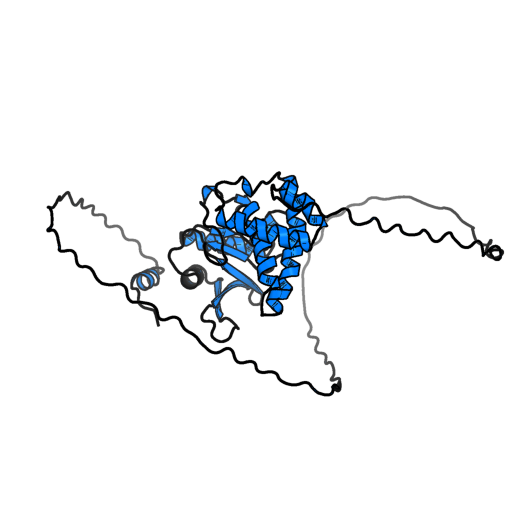7.101 1.00 38.69 338 GLU A O 1
ATOM 2566 N N . LEU A 1 339 ? -29.027 1.982 18.338 1.00 40.84 339 LEU A N 1
ATOM 2567 C CA . LEU A 1 339 ? -28.429 3.319 18.206 1.00 40.84 339 LEU A CA 1
ATOM 2568 C C . LEU A 1 339 ? -27.765 3.559 16.840 1.00 40.84 339 LEU A C 1
ATOM 2570 O O . LEU A 1 339 ? -27.727 4.691 16.368 1.00 40.84 339 LEU A O 1
ATOM 2574 N N . LEU A 1 340 ? -27.301 2.508 16.154 1.00 42.69 340 LEU A N 1
ATOM 2575 C CA . LEU A 1 340 ? -26.743 2.625 14.797 1.00 42.69 340 LEU A CA 1
ATOM 2576 C C . LEU A 1 340 ? -27.817 2.773 13.707 1.00 42.69 340 LEU A C 1
ATOM 2578 O O . LEU A 1 340 ? -27.503 3.223 12.606 1.00 42.69 340 LEU A O 1
ATOM 2582 N N . GLN A 1 341 ? -29.074 2.428 14.002 1.00 41.16 341 GLN A N 1
ATOM 2583 C CA . GLN A 1 341 ? -30.187 2.515 13.051 1.00 41.16 341 GLN A CA 1
ATOM 2584 C C . GLN A 1 341 ? -30.971 3.837 13.146 1.00 41.16 341 GLN A C 1
ATOM 2586 O O . GLN A 1 341 ? -31.787 4.117 12.273 1.00 41.16 341 GLN A O 1
ATOM 2591 N N . GLN A 1 342 ? -30.697 4.676 14.154 1.00 38.28 342 GLN A N 1
ATOM 2592 C CA . GLN A 1 342 ? -31.430 5.926 14.404 1.00 38.28 342 GLN A CA 1
ATOM 2593 C C . GLN A 1 342 ? -30.764 7.206 13.871 1.00 38.28 342 GLN A C 1
ATOM 2595 O O . GLN A 1 342 ? -31.307 8.284 14.082 1.00 38.28 342 GLN A O 1
ATOM 2600 N N . GLY A 1 343 ? -29.635 7.138 13.155 1.00 33.34 343 GLY A N 1
ATOM 2601 C CA . GLY A 1 343 ? -29.098 8.307 12.431 1.00 33.34 343 GLY A CA 1
ATOM 2602 C C . GLY A 1 343 ? -28.802 9.547 13.295 1.00 33.34 343 GLY A C 1
ATOM 2603 O O . GLY A 1 343 ? -28.721 10.652 12.768 1.00 33.34 343 GLY A O 1
ATOM 2604 N N . LEU A 1 344 ? -28.640 9.378 14.608 1.00 38.88 344 LEU A N 1
ATOM 2605 C CA . LEU A 1 344 ? -28.377 10.448 15.565 1.00 38.88 344 LEU A CA 1
ATOM 2606 C C . LEU A 1 344 ? -26.944 10.311 16.061 1.00 38.88 344 LEU A C 1
ATOM 2608 O O . LEU A 1 344 ? -26.694 9.582 17.014 1.00 38.88 344 LEU A O 1
ATOM 2612 N N . LEU A 1 345 ? -26.019 10.956 15.349 1.00 33.00 345 LEU A N 1
ATOM 2613 C CA . LEU A 1 345 ? -24.768 11.554 15.837 1.00 33.00 345 LEU A CA 1
ATOM 2614 C C . LEU A 1 345 ? -23.960 12.009 14.612 1.00 33.00 345 LEU A C 1
ATOM 2616 O O . LEU A 1 345 ? -23.107 11.286 14.100 1.00 33.00 345 LEU A O 1
ATOM 2620 N N . TYR A 1 346 ? -24.272 13.211 14.137 1.00 32.22 346 TYR A N 1
ATOM 2621 C CA . TYR A 1 346 ? -23.381 14.018 13.308 1.00 32.22 346 TYR A CA 1
ATOM 2622 C C . TYR A 1 346 ? -23.483 15.471 13.785 1.00 32.22 346 TYR A C 1
ATOM 2624 O O . TYR A 1 346 ? -24.329 16.222 13.312 1.00 32.22 346 TYR A O 1
ATOM 2632 N N . GLU A 1 347 ? -22.619 15.819 14.739 1.00 32.00 347 GLU A N 1
ATOM 2633 C CA . GLU A 1 347 ? -21.894 17.096 14.786 1.00 32.00 347 GLU A CA 1
ATOM 2634 C C . GLU A 1 347 ? -20.403 16.788 14.947 1.00 32.00 347 GLU A C 1
ATOM 2636 O O . GLU A 1 347 ? -20.079 15.847 15.716 1.00 32.00 347 GLU A O 1
#

Organism: Botryobasidium botryosum (strain FD-172 SS1) (NCBI:txid930990)

pLDDT: mean 76.54, std 27.28, range [27.97, 98.81]

InterPro domains:
  IPR043519 Nucleotidyltransferase superfamily [SSF81301] (12-104)